Protein AF-A0A1N6F4Y7-F1 (afdb_monomer)

Foldseek 3Di:
DVVVLLVQQAVLLVVLVVVLVVLVVQLVVLVVCVVVVVVPDPVSVVSNLVSLLSNLCSLLSNLQRHDFDPPDWDAPVSVVSSQCSNCPPHLEEEAEPDPHTDGSLLSNLLSLVVLLLVQQQPVHFYWYADPQGKIKTFAQATPCPPVLCCCLVVDDPPDDPSSCSSNVNQVSQVVVVHGWDWDDDGGMIIIGD

Sequence (193 aa):
MADEIDLAARLASRICHDLISPVGAIGNGVELLEMAGLKNSPELALVADSVTHAQGRIRFFRVAFGRAEEGQQVSAGEIADTLKGYLGGGRVQVDWPEPGPVSRAELRAVFLAINCLEVELAYGGIISVRPGWEVVAEAPRMRGEAEAWAVAAGGADRLRPALVQFSLLPRAVAALGRRLEVERGAERVALRF

Organism: NCBI:txid1217970

InterPro domains:
  IPR018762 Histidine phosphotransferase ChpT, C-terminal [PF10090] (77-187)
  IPR036890 Histidine kinase/HSP90-like ATPase superfamily [G3DSA:3.30.565.10] (72-193)

Radius of gyration: 17.51 Å; Cα contacts (8 Å, |Δi|>4): 280; chains: 1; bounding box: 38×44×48 Å

Nearest PDB structures (foldseek):
  4qpk-assembly1_A  TM=6.700E-01  e=1.629E-08  Brucella abortus 2308
  8isi-assembly1_A  TM=5.606E-01  e=1.949E-04  Arabidopsis thaliana
  8f5z-assembly1_A  TM=5.539E-01  e=1.842E-04  Arabidopsis thaliana
  8isj-assembly1_B  TM=5.584E-01  e=5.099E-04  Arabidopsis thaliana
  8isi-assembly1_B  TM=5.471E-01  e=5.395E-04  Arabidopsis thaliana

Structure (mmCIF, N/CA/C/O backbone):
data_AF-A0A1N6F4Y7-F1
#
_entry.id   AF-A0A1N6F4Y7-F1
#
loop_
_atom_site.group_PDB
_atom_site.id
_atom_site.type_symbol
_atom_site.label_atom_id
_atom_site.label_alt_id
_atom_site.label_comp_id
_atom_site.label_asym_id
_atom_site.label_entity_id
_atom_site.label_seq_id
_atom_site.pdbx_PDB_ins_code
_atom_site.Cartn_x
_atom_site.Cartn_y
_atom_site.Cartn_z
_atom_site.occupancy
_atom_site.B_iso_or_equiv
_atom_site.auth_seq_id
_atom_site.auth_comp_id
_atom_site.auth_asym_id
_atom_site.auth_atom_id
_atom_site.pdbx_PDB_model_num
ATOM 1 N N . MET A 1 1 ? -6.603 -24.069 -0.384 1.00 60.88 1 MET A N 1
ATOM 2 C CA . MET A 1 1 ? -6.411 -22.770 -1.067 1.00 60.88 1 MET A CA 1
ATOM 3 C C . MET A 1 1 ? -7.250 -21.634 -0.486 1.00 60.88 1 MET A C 1
ATOM 5 O O . MET A 1 1 ? -6.647 -20.758 0.110 1.00 60.88 1 MET A O 1
ATOM 9 N N . ALA A 1 2 ? -8.588 -21.594 -0.612 1.00 68.88 2 ALA A N 1
ATOM 10 C CA . ALA A 1 2 ? -9.374 -20.479 -0.039 1.00 68.88 2 ALA A CA 1
ATOM 11 C C . ALA A 1 2 ? -9.241 -20.382 1.497 1.00 68.88 2 ALA A C 1
ATOM 13 O O . ALA A 1 2 ? -9.045 -19.296 2.035 1.00 68.88 2 ALA A O 1
ATOM 14 N N . ASP A 1 3 ? -9.250 -21.534 2.171 1.00 77.00 3 ASP A N 1
ATOM 15 C CA . ASP A 1 3 ? -9.088 -21.647 3.626 1.00 77.00 3 ASP A CA 1
ATOM 16 C C . ASP A 1 3 ? -7.688 -21.219 4.115 1.00 77.00 3 ASP A C 1
ATOM 18 O O . ASP A 1 3 ? -7.550 -20.473 5.078 1.00 77.00 3 ASP A O 1
ATOM 22 N N . GLU A 1 4 ? -6.630 -21.584 3.383 1.00 84.12 4 GLU A N 1
ATOM 23 C CA . GLU A 1 4 ? -5.248 -21.188 3.706 1.00 84.12 4 GLU A CA 1
ATOM 24 C C . GLU A 1 4 ? -5.031 -19.672 3.578 1.00 84.12 4 GLU A C 1
ATOM 26 O O . GLU A 1 4 ? -4.296 -19.080 4.368 1.00 84.12 4 GLU A O 1
ATOM 31 N N . ILE A 1 5 ? -5.688 -19.027 2.608 1.00 84.19 5 ILE A N 1
ATOM 32 C CA . ILE A 1 5 ? -5.623 -17.570 2.430 1.00 84.19 5 ILE A CA 1
ATOM 33 C C . ILE A 1 5 ? -6.394 -16.851 3.541 1.00 84.19 5 ILE A C 1
ATOM 35 O O . ILE A 1 5 ? -5.910 -15.833 4.040 1.00 84.19 5 ILE A O 1
ATOM 39 N N . ASP A 1 6 ? -7.558 -17.362 3.959 1.00 87.00 6 ASP A N 1
ATOM 40 C CA . ASP A 1 6 ? -8.273 -16.803 5.116 1.00 87.00 6 ASP A CA 1
ATOM 41 C C . ASP A 1 6 ? -7.448 -16.969 6.399 1.00 87.00 6 ASP A C 1
ATOM 43 O O . ASP A 1 6 ? -7.308 -16.015 7.166 1.00 87.00 6 ASP A O 1
ATOM 47 N N . LEU A 1 7 ? -6.815 -18.129 6.601 1.00 90.44 7 LEU A N 1
ATOM 48 C CA . LEU A 1 7 ? -5.909 -18.353 7.727 1.00 90.44 7 LEU A CA 1
ATOM 49 C C . LEU A 1 7 ? -4.733 -17.364 7.718 1.00 90.44 7 LEU A C 1
ATOM 51 O O . LEU A 1 7 ? -4.451 -16.737 8.742 1.00 90.44 7 LEU A O 1
ATOM 55 N N . ALA A 1 8 ? -4.082 -17.170 6.568 1.00 91.19 8 ALA A N 1
ATOM 56 C CA . ALA A 1 8 ? -2.999 -16.200 6.421 1.00 91.19 8 ALA A CA 1
ATOM 57 C C . ALA A 1 8 ? -3.471 -14.760 6.695 1.00 91.19 8 ALA A C 1
ATOM 59 O O . ALA A 1 8 ? -2.781 -14.004 7.380 1.00 91.19 8 ALA A O 1
ATOM 60 N N . ALA A 1 9 ? -4.668 -14.389 6.232 1.00 91.88 9 ALA A N 1
ATOM 61 C CA . ALA A 1 9 ? -5.248 -13.073 6.489 1.00 91.88 9 ALA A CA 1
ATOM 62 C C . ALA A 1 9 ? -5.567 -12.859 7.979 1.00 91.88 9 ALA A C 1
ATOM 64 O O . ALA A 1 9 ? -5.323 -11.776 8.514 1.00 91.88 9 ALA A O 1
ATOM 65 N N . ARG A 1 10 ? -6.059 -13.889 8.683 1.00 93.25 10 ARG A N 1
ATOM 66 C CA . ARG A 1 10 ? -6.266 -13.846 10.143 1.00 93.25 10 ARG A CA 1
ATOM 67 C C . ARG A 1 10 ? -4.946 -13.709 10.897 1.00 93.25 10 ARG A C 1
ATOM 69 O O . ARG A 1 10 ? -4.870 -12.918 11.837 1.00 93.25 10 ARG A O 1
ATOM 76 N N . LEU A 1 11 ? -3.906 -14.428 10.471 1.00 94.62 11 LEU A N 1
ATOM 77 C CA . LEU A 1 11 ? -2.562 -14.300 11.037 1.00 94.62 11 LEU A CA 1
ATOM 78 C C . LEU A 1 11 ? -2.015 -12.877 10.845 1.00 94.62 11 LEU A C 1
ATOM 80 O O . LEU A 1 11 ? -1.547 -12.272 11.808 1.00 94.62 11 LEU A O 1
ATOM 84 N N . ALA A 1 12 ? -2.139 -12.311 9.640 1.00 94.38 12 ALA A N 1
ATOM 85 C CA . ALA A 1 12 ? -1.736 -10.934 9.358 1.00 94.38 12 ALA A CA 1
ATOM 86 C C . ALA A 1 12 ? -2.499 -9.923 10.231 1.00 94.38 12 ALA A C 1
ATOM 88 O O . ALA A 1 12 ? -1.880 -9.035 10.822 1.00 94.38 12 ALA A O 1
ATOM 89 N N . SER A 1 13 ? -3.820 -10.089 10.381 1.00 94.00 13 SER A N 1
ATOM 90 C CA . SER A 1 13 ? -4.632 -9.264 11.286 1.00 94.00 13 SER A CA 1
ATOM 91 C C . SER A 1 13 ? -4.152 -9.359 12.736 1.00 94.00 13 SER A C 1
ATOM 93 O O . SER A 1 13 ? -4.044 -8.328 13.398 1.00 94.00 13 SER A O 1
ATOM 95 N N . ARG A 1 14 ? -3.824 -10.563 13.225 1.00 96.06 14 ARG A N 1
ATOM 96 C CA . ARG A 1 14 ? -3.327 -10.774 14.593 1.00 96.06 14 ARG A CA 1
ATOM 97 C C . ARG A 1 14 ? -1.977 -10.100 14.825 1.00 96.06 14 ARG A C 1
ATOM 99 O O . ARG A 1 14 ? -1.821 -9.394 15.816 1.00 96.06 14 ARG A O 1
ATOM 106 N N . ILE A 1 15 ? -1.029 -10.283 13.906 1.00 96.19 15 ILE A N 1
ATOM 107 C CA . ILE A 1 15 ? 0.295 -9.652 13.990 1.00 96.19 15 ILE A CA 1
ATOM 108 C C . ILE A 1 15 ? 0.149 -8.127 13.999 1.00 96.19 15 ILE A C 1
ATOM 110 O O . ILE A 1 15 ? 0.720 -7.459 14.855 1.00 96.19 15 ILE A O 1
ATOM 114 N N . CYS A 1 16 ? -0.653 -7.564 13.090 1.00 96.25 16 CYS A N 1
ATOM 115 C CA . CYS A 1 16 ? -0.863 -6.117 13.052 1.00 96.25 16 CYS A CA 1
ATOM 116 C C . CYS A 1 16 ? -1.545 -5.607 14.330 1.00 96.25 16 CYS A C 1
ATOM 118 O O . CYS A 1 16 ? -1.136 -4.579 14.856 1.00 96.25 16 CYS A O 1
ATOM 120 N N . HIS A 1 17 ? -2.553 -6.317 14.847 1.00 93.50 17 HIS A N 1
ATOM 121 C CA . HIS A 1 17 ? -3.222 -5.972 16.105 1.00 93.50 17 HIS A CA 1
ATOM 122 C C . HIS A 1 17 ? -2.231 -5.870 17.271 1.00 93.50 17 HIS A C 1
ATOM 124 O O . HIS A 1 17 ? -2.207 -4.859 17.973 1.00 93.50 17 HIS A O 1
ATOM 130 N N . ASP A 1 18 ? -1.377 -6.880 17.434 1.00 95.69 18 ASP A N 1
ATOM 131 C CA . ASP A 1 18 ? -0.428 -6.941 18.546 1.00 95.69 18 ASP A CA 1
ATOM 132 C C . ASP A 1 18 ? 0.680 -5.878 18.423 1.00 95.69 18 ASP A C 1
ATOM 134 O O . ASP A 1 18 ? 1.201 -5.416 19.436 1.00 95.69 18 ASP A O 1
ATOM 138 N N . LEU A 1 19 ? 1.007 -5.433 17.201 1.00 96.62 19 LEU A N 1
ATOM 139 C CA . LEU A 1 19 ? 2.001 -4.381 16.955 1.00 96.62 19 LEU A CA 1
ATOM 140 C C . LEU A 1 19 ? 1.445 -2.953 17.072 1.00 96.62 19 LEU A C 1
ATOM 142 O O . LEU A 1 19 ? 2.210 -2.036 17.368 1.00 96.62 19 LEU A O 1
ATOM 146 N N . ILE A 1 20 ? 0.138 -2.736 16.874 1.00 92.19 20 ILE A N 1
ATOM 147 C CA . ILE A 1 20 ? -0.461 -1.388 16.929 1.00 92.19 20 ILE A CA 1
ATOM 148 C C . ILE A 1 20 ? -0.276 -0.749 18.308 1.00 92.19 20 ILE A C 1
ATOM 150 O O . ILE A 1 20 ? 0.148 0.401 18.393 1.00 92.19 20 ILE A O 1
ATOM 154 N N . SER A 1 21 ? -0.577 -1.477 19.387 1.00 93.38 21 SER A N 1
ATOM 155 C CA . SER A 1 21 ? -0.551 -0.916 20.744 1.00 93.38 21 SER A CA 1
ATOM 156 C C . SER A 1 21 ? 0.847 -0.491 21.220 1.00 93.38 21 SER A C 1
ATOM 158 O O . SER A 1 21 ? 0.977 0.652 21.661 1.00 93.38 21 SER A O 1
ATOM 160 N N . PRO A 1 22 ? 1.898 -1.337 21.168 1.00 96.19 22 PRO A N 1
ATOM 161 C CA . PRO A 1 22 ? 3.222 -0.936 21.643 1.00 96.19 22 PRO A CA 1
ATOM 162 C C . PRO A 1 22 ? 3.822 0.194 20.798 1.00 96.19 22 PRO A C 1
ATOM 164 O O . PRO A 1 22 ? 4.406 1.119 21.353 1.00 96.19 22 PRO A O 1
ATOM 167 N N . VAL A 1 23 ? 3.629 0.184 19.475 1.00 96.50 23 VAL A N 1
ATOM 168 C CA . VAL A 1 23 ? 4.115 1.269 18.605 1.00 96.50 23 VAL A CA 1
ATOM 169 C C . VAL A 1 23 ? 3.315 2.562 18.827 1.00 96.50 23 VAL A C 1
ATOM 171 O O . VAL A 1 23 ? 3.880 3.654 18.791 1.00 96.50 23 VAL A O 1
ATOM 174 N N . GLY A 1 24 ? 2.015 2.456 19.118 1.00 94.25 24 GLY A N 1
ATOM 175 C CA . GLY A 1 24 ? 1.179 3.578 19.554 1.00 94.25 24 GLY A CA 1
ATOM 176 C C . GLY A 1 24 ? 1.684 4.213 20.850 1.00 94.25 24 GLY A C 1
ATOM 177 O O . GLY A 1 24 ? 1.836 5.428 20.921 1.00 94.25 24 GLY A O 1
ATOM 178 N N . ALA A 1 25 ? 2.027 3.394 21.847 1.00 96.12 25 ALA A N 1
ATOM 179 C CA . ALA A 1 25 ? 2.568 3.874 23.119 1.00 96.12 25 ALA A CA 1
ATOM 180 C C . ALA A 1 25 ? 3.901 4.625 22.953 1.00 96.12 25 ALA A C 1
ATOM 182 O O . ALA A 1 25 ? 4.104 5.646 23.607 1.00 96.12 25 ALA A O 1
ATOM 183 N N . ILE A 1 26 ? 4.784 4.162 22.058 1.00 95.12 26 ILE A N 1
ATOM 184 C CA . ILE A 1 26 ? 6.027 4.879 21.730 1.00 95.12 26 ILE A CA 1
ATOM 185 C C . ILE A 1 26 ? 5.703 6.243 21.104 1.00 95.12 26 ILE A C 1
ATOM 187 O O . ILE A 1 26 ? 6.291 7.239 21.511 1.00 95.12 26 ILE A O 1
ATOM 191 N N . GLY A 1 27 ? 4.742 6.306 20.174 1.00 93.12 27 GLY A N 1
ATOM 192 C CA . GLY A 1 27 ? 4.298 7.565 19.558 1.00 93.12 27 GLY A CA 1
ATOM 193 C C . GLY A 1 27 ? 3.788 8.571 20.582 1.00 93.12 27 GLY A C 1
ATOM 194 O O . GLY A 1 27 ? 4.290 9.689 20.642 1.00 93.12 27 GLY A O 1
ATOM 195 N N . ASN A 1 28 ? 2.897 8.135 21.473 1.00 93.88 28 ASN A N 1
ATOM 196 C CA . ASN A 1 28 ? 2.398 8.976 22.562 1.00 93.88 28 ASN A CA 1
ATOM 197 C C . ASN A 1 28 ? 3.541 9.472 23.466 1.00 93.88 28 ASN A C 1
ATOM 199 O O . ASN A 1 28 ? 3.546 10.620 23.898 1.00 93.88 28 ASN A O 1
ATOM 203 N N . GLY A 1 29 ? 4.526 8.614 23.759 1.00 94.06 29 GLY A N 1
ATOM 204 C CA . GLY A 1 29 ? 5.710 8.995 24.530 1.00 94.06 29 GLY A CA 1
ATOM 205 C C . GLY A 1 29 ? 6.541 10.080 23.840 1.00 94.06 29 GLY A C 1
ATOM 206 O O . GLY A 1 29 ? 6.952 11.035 24.494 1.00 94.06 29 GLY A O 1
ATOM 207 N N . VAL A 1 30 ? 6.751 9.966 22.526 1.00 92.69 30 VAL A N 1
ATOM 208 C CA . VAL A 1 30 ? 7.448 10.980 21.718 1.00 92.69 30 VAL A CA 1
ATOM 209 C C . VAL A 1 30 ? 6.685 12.306 21.728 1.00 92.69 30 VAL A C 1
ATOM 211 O O . VAL A 1 30 ? 7.286 13.339 22.013 1.00 92.69 30 VAL A O 1
ATOM 214 N N . GLU A 1 31 ? 5.368 12.283 21.516 1.00 91.44 31 GLU A N 1
ATOM 215 C CA . GLU A 1 31 ? 4.521 13.485 21.570 1.00 91.44 31 GLU A CA 1
ATOM 216 C C . GLU A 1 31 ? 4.611 14.188 22.936 1.00 91.44 31 GLU A C 1
ATOM 218 O O . GLU A 1 31 ? 4.775 15.407 23.004 1.00 91.44 31 GLU A O 1
ATOM 223 N N . LEU A 1 32 ? 4.586 13.428 24.038 1.00 93.19 32 LEU A N 1
ATOM 224 C CA . LEU A 1 32 ? 4.747 13.975 25.390 1.00 93.19 32 LEU A CA 1
ATOM 225 C C . LEU A 1 32 ? 6.121 14.628 25.602 1.00 93.19 32 LEU A C 1
ATOM 227 O O . LEU A 1 32 ? 6.208 15.681 26.237 1.00 93.19 32 LEU A O 1
ATOM 231 N N . LEU A 1 33 ? 7.192 14.033 25.069 1.00 91.38 33 LEU A N 1
ATOM 232 C CA . LEU A 1 33 ? 8.538 14.611 25.129 1.00 91.38 33 LEU A CA 1
ATOM 233 C C . LEU A 1 33 ? 8.619 15.918 24.324 1.00 91.38 33 LEU A C 1
ATOM 235 O O . LEU A 1 33 ? 9.200 16.897 24.800 1.00 91.38 33 LEU A O 1
ATOM 239 N N . GLU A 1 34 ? 7.994 15.978 23.145 1.00 89.00 34 GLU A N 1
ATOM 240 C CA . GLU A 1 34 ? 7.905 17.216 22.364 1.00 89.00 34 GLU A CA 1
ATOM 241 C C . GLU A 1 34 ? 7.149 18.317 23.117 1.00 89.00 34 GLU A C 1
ATOM 243 O O . GLU A 1 34 ? 7.621 19.457 23.173 1.00 89.00 34 GLU A O 1
ATOM 248 N N . MET A 1 35 ? 6.012 17.979 23.739 1.00 88.69 35 MET A N 1
ATOM 249 C CA . MET A 1 35 ? 5.217 18.901 24.562 1.00 88.69 35 MET A CA 1
ATOM 250 C C . MET A 1 35 ? 5.984 19.405 25.791 1.00 88.69 35 MET A C 1
ATOM 252 O O . MET A 1 35 ? 5.780 20.541 26.214 1.00 88.69 35 MET A O 1
ATOM 256 N N . ALA A 1 36 ? 6.895 18.595 26.337 1.00 88.50 36 ALA A N 1
ATOM 257 C CA . ALA A 1 36 ? 7.790 18.977 27.428 1.00 88.50 36 ALA A CA 1
ATOM 258 C C . ALA A 1 36 ? 8.954 19.892 26.983 1.00 88.50 36 ALA A C 1
ATOM 260 O O . ALA A 1 36 ? 9.813 20.234 27.796 1.00 88.50 36 ALA A O 1
ATOM 261 N N . GLY A 1 37 ? 9.001 20.297 25.708 1.00 82.81 37 GLY A N 1
ATOM 262 C CA . GLY A 1 37 ? 10.022 21.198 25.172 1.00 82.81 37 GLY A CA 1
ATOM 263 C C . GLY A 1 37 ? 11.299 20.499 24.701 1.00 82.81 37 GLY A C 1
ATOM 264 O O . GLY A 1 37 ? 12.257 21.176 24.334 1.00 82.81 37 GLY A O 1
ATOM 265 N N . LEU A 1 38 ? 11.321 19.160 24.645 1.00 77.00 38 LEU A N 1
ATOM 266 C CA . LEU A 1 38 ? 12.461 18.382 24.134 1.00 77.00 38 LEU A CA 1
ATOM 267 C C . LEU A 1 38 ? 12.473 18.266 22.598 1.00 77.00 38 LEU A C 1
ATOM 269 O O . LEU A 1 38 ? 13.308 17.565 22.036 1.00 77.00 38 LEU A O 1
ATOM 273 N N . LYS A 1 39 ? 11.585 18.997 21.912 1.00 65.88 39 LYS A N 1
ATOM 274 C CA . LYS A 1 39 ? 11.334 18.956 20.460 1.00 65.88 39 LYS A CA 1
ATOM 275 C C . LYS A 1 39 ? 12.553 19.243 19.559 1.00 65.88 39 LYS A C 1
ATOM 277 O O . LYS A 1 39 ? 12.495 18.999 18.361 1.00 65.88 39 LYS A O 1
ATOM 282 N N . ASN A 1 40 ? 13.655 19.759 20.103 1.00 66.81 40 ASN A N 1
ATOM 283 C CA . ASN A 1 40 ? 14.749 20.342 19.316 1.00 66.81 40 ASN A CA 1
ATOM 284 C C . ASN A 1 40 ? 15.964 19.424 19.091 1.00 66.81 40 ASN A C 1
ATOM 286 O O . ASN A 1 40 ? 16.998 19.909 18.632 1.00 66.81 40 ASN A O 1
ATOM 290 N N . SER A 1 41 ? 15.880 18.130 19.409 1.00 85.69 41 SER A N 1
ATOM 291 C CA . SER A 1 41 ? 16.971 17.190 19.119 1.00 85.69 41 SER A CA 1
ATOM 292 C C . SER A 1 41 ? 16.741 16.484 17.767 1.00 85.69 41 SER A C 1
ATOM 294 O O . SER A 1 41 ? 15.651 15.949 17.538 1.00 85.69 41 SER A O 1
ATOM 296 N N . PRO A 1 42 ? 17.739 16.454 16.856 1.00 86.75 42 PRO A N 1
ATOM 297 C CA . PRO A 1 42 ? 17.661 15.681 15.612 1.00 86.75 42 PRO A CA 1
ATOM 298 C C . PRO A 1 42 ? 17.348 14.197 15.839 1.00 86.75 42 PRO A C 1
ATOM 300 O O . PRO A 1 42 ? 16.698 13.558 15.015 1.00 86.75 42 PRO A O 1
ATOM 303 N N . GLU A 1 43 ? 17.790 13.647 16.969 1.00 91.06 43 GLU A N 1
ATOM 304 C CA . GLU A 1 43 ? 17.541 12.263 17.361 1.00 91.06 43 GLU A CA 1
ATOM 305 C C . GLU A 1 43 ? 16.060 12.030 17.682 1.00 91.06 43 GLU A C 1
ATOM 307 O O . GLU A 1 43 ? 15.502 11.025 17.245 1.00 91.06 43 GLU A O 1
ATOM 312 N N . LEU A 1 44 ? 15.404 12.956 18.397 1.00 90.06 44 LEU A N 1
ATOM 313 C CA . LEU A 1 44 ? 13.974 12.843 18.696 1.00 90.06 44 LEU A CA 1
ATOM 314 C C . LEU A 1 44 ? 13.129 12.948 17.422 1.00 90.06 44 LEU A C 1
ATOM 316 O O . LEU A 1 44 ? 12.197 12.165 17.261 1.00 90.06 44 LEU A O 1
ATOM 320 N N . ALA A 1 45 ? 13.497 13.837 16.492 1.00 88.56 45 ALA A N 1
ATOM 321 C CA . ALA A 1 45 ? 12.842 13.934 15.186 1.00 88.56 45 ALA A CA 1
ATOM 322 C C . ALA A 1 45 ? 12.960 12.621 14.389 1.00 88.56 45 ALA A C 1
ATOM 324 O O . ALA A 1 45 ? 11.967 12.117 13.871 1.00 88.56 45 ALA A O 1
ATOM 325 N N . LEU A 1 46 ? 14.147 12.001 14.374 1.00 90.81 46 LEU A N 1
ATOM 326 C CA . LEU A 1 46 ? 14.359 10.707 13.720 1.00 90.81 46 LEU A CA 1
ATOM 327 C C . LEU A 1 46 ? 13.503 9.590 14.341 1.00 90.81 46 LEU A C 1
ATOM 329 O O . LEU A 1 46 ? 12.980 8.732 13.621 1.00 90.81 46 LEU A O 1
ATOM 333 N N . VAL A 1 47 ? 13.345 9.586 15.668 1.00 92.81 47 VAL A N 1
ATOM 334 C CA . VAL A 1 47 ? 12.461 8.636 16.363 1.00 92.81 47 VAL A CA 1
ATOM 335 C C . VAL A 1 47 ? 10.993 8.909 16.020 1.00 92.81 47 VAL A C 1
ATOM 337 O O . VAL A 1 47 ? 10.269 7.961 15.714 1.00 92.81 47 VAL A O 1
ATOM 340 N N . ALA A 1 48 ? 10.561 10.173 16.014 1.00 90.94 48 ALA A N 1
ATOM 341 C CA . ALA A 1 48 ? 9.199 10.571 15.655 1.00 90.94 48 ALA A CA 1
ATOM 342 C C . ALA A 1 48 ? 8.825 10.128 14.230 1.00 90.94 48 ALA A C 1
ATOM 344 O O . ALA A 1 48 ? 7.780 9.498 14.023 1.00 90.94 48 ALA A O 1
ATOM 345 N N . ASP A 1 49 ? 9.715 10.369 13.265 1.00 90.94 49 ASP A N 1
ATOM 346 C CA . ASP A 1 49 ? 9.545 9.940 11.876 1.00 90.94 49 ASP A CA 1
ATOM 347 C C . ASP A 1 49 ? 9.475 8.410 11.786 1.00 90.94 49 ASP A C 1
ATOM 349 O O . ASP A 1 49 ? 8.556 7.850 11.183 1.00 90.94 49 ASP A O 1
ATOM 353 N N . SER A 1 50 ? 10.387 7.706 12.462 1.00 92.81 50 SER A N 1
ATOM 354 C CA . SER A 1 50 ? 10.417 6.237 12.475 1.00 92.81 50 SER A CA 1
ATOM 355 C C . SER A 1 50 ? 9.123 5.631 13.023 1.00 92.81 50 SER A C 1
ATOM 357 O O . SER A 1 50 ? 8.601 4.666 12.457 1.00 92.81 50 SER A O 1
ATOM 359 N N . VAL A 1 51 ? 8.576 6.197 14.104 1.00 94.38 51 VAL A N 1
ATOM 360 C CA . VAL A 1 51 ? 7.302 5.749 14.682 1.00 94.38 51 VAL A CA 1
ATOM 361 C C . VAL A 1 51 ? 6.150 6.030 13.725 1.00 94.38 51 VAL A C 1
ATOM 363 O O . VAL A 1 51 ? 5.337 5.137 13.482 1.00 94.38 51 VAL A O 1
ATOM 366 N N . THR A 1 52 ? 6.108 7.222 13.127 1.00 92.38 52 THR A N 1
ATOM 367 C CA . THR A 1 52 ? 5.090 7.592 12.132 1.00 92.38 52 THR A CA 1
ATOM 368 C C . THR A 1 52 ? 5.081 6.607 10.960 1.00 92.38 52 THR A C 1
ATOM 370 O O . THR A 1 52 ? 4.020 6.094 10.582 1.00 92.38 52 THR A O 1
ATOM 373 N N . HIS A 1 53 ? 6.261 6.261 10.437 1.00 93.38 53 HIS A N 1
ATOM 374 C CA . HIS A 1 53 ? 6.404 5.285 9.359 1.00 93.38 53 HIS A CA 1
ATOM 375 C C . HIS A 1 53 ? 6.008 3.872 9.781 1.00 93.38 53 HIS A C 1
ATOM 377 O O . HIS A 1 53 ? 5.280 3.189 9.054 1.00 93.38 53 HIS A O 1
ATOM 383 N N . ALA A 1 54 ? 6.428 3.430 10.967 1.00 95.00 54 ALA A N 1
ATOM 384 C CA . ALA A 1 54 ? 6.069 2.116 11.491 1.00 95.00 54 ALA A CA 1
ATOM 385 C C . ALA A 1 54 ? 4.548 1.973 11.654 1.00 95.00 54 ALA A C 1
ATOM 387 O O . ALA A 1 54 ? 3.963 0.994 11.186 1.00 95.00 54 ALA A O 1
ATOM 388 N N . GLN A 1 55 ? 3.889 2.970 12.248 1.00 94.81 55 GLN A N 1
ATOM 389 C CA . GLN A 1 55 ? 2.438 2.975 12.414 1.00 94.81 55 GLN A CA 1
ATOM 390 C C . GLN A 1 55 ? 1.704 2.972 11.068 1.00 94.81 55 GLN A C 1
ATOM 392 O O . GLN A 1 55 ? 0.776 2.182 10.880 1.00 94.81 55 GLN A O 1
ATOM 397 N N . GLY A 1 56 ? 2.129 3.816 10.121 1.00 95.06 56 GLY A N 1
ATOM 398 C CA . GLY A 1 56 ? 1.565 3.850 8.771 1.00 95.06 56 GLY A CA 1
ATOM 399 C C . GLY A 1 56 ? 1.691 2.506 8.059 1.00 95.06 56 GLY A C 1
ATOM 400 O O . GLY A 1 56 ? 0.718 2.010 7.495 1.00 95.06 56 GLY A O 1
ATOM 401 N N . ARG A 1 57 ? 2.855 1.858 8.168 1.00 95.75 57 ARG A N 1
ATOM 402 C CA . ARG A 1 57 ? 3.123 0.542 7.574 1.00 95.75 57 ARG A CA 1
ATOM 403 C C . ARG A 1 57 ? 2.284 -0.569 8.195 1.00 95.75 57 ARG A C 1
ATOM 405 O O . ARG A 1 57 ? 1.737 -1.390 7.464 1.00 95.75 57 ARG A O 1
ATOM 412 N N . ILE A 1 58 ? 2.105 -0.561 9.515 1.00 96.75 58 ILE A N 1
ATOM 413 C CA . ILE A 1 58 ? 1.218 -1.513 10.198 1.00 96.75 58 ILE A CA 1
ATOM 414 C C . ILE A 1 58 ? -0.239 -1.305 9.762 1.00 96.75 58 ILE A C 1
ATOM 416 O O . ILE A 1 58 ? -0.918 -2.279 9.434 1.00 96.75 58 ILE A O 1
ATOM 420 N N . ARG A 1 59 ? -0.723 -0.054 9.703 1.00 96.00 59 ARG A N 1
ATOM 421 C CA . ARG A 1 59 ? -2.080 0.255 9.216 1.00 96.00 59 ARG A CA 1
ATOM 422 C C . ARG A 1 59 ? -2.271 -0.197 7.768 1.00 96.00 59 ARG A C 1
ATOM 424 O O . ARG A 1 59 ? -3.253 -0.877 7.472 1.00 96.00 59 ARG A O 1
ATOM 431 N N . PHE A 1 60 ? -1.308 0.094 6.897 1.00 97.31 60 PHE A N 1
ATOM 432 C CA . PHE A 1 60 ? -1.339 -0.306 5.493 1.00 97.31 60 PHE A CA 1
ATOM 433 C C . PHE A 1 60 ? -1.373 -1.832 5.337 1.00 97.31 60 PHE A C 1
ATOM 435 O O . PHE A 1 60 ? -2.238 -2.360 4.640 1.00 97.31 60 PHE A O 1
ATOM 442 N N . PHE A 1 61 ? -0.504 -2.567 6.038 1.00 97.12 61 PHE A N 1
ATOM 443 C CA . PHE A 1 61 ? -0.475 -4.033 5.985 1.00 97.12 61 PHE A CA 1
ATOM 444 C C . PHE A 1 61 ? -1.720 -4.6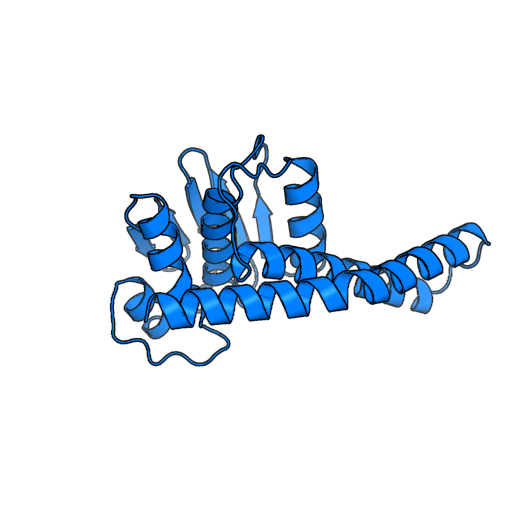78 6.587 1.00 97.12 61 PHE A C 1
ATOM 446 O O . PHE A 1 61 ? -2.231 -5.649 6.024 1.00 97.12 61 PHE A O 1
ATOM 453 N N . ARG A 1 62 ? -2.272 -4.107 7.663 1.00 95.75 62 ARG A N 1
ATOM 454 C CA . ARG A 1 62 ? -3.568 -4.535 8.199 1.00 95.75 62 ARG A CA 1
ATOM 455 C C . ARG A 1 62 ? -4.650 -4.424 7.131 1.00 95.75 62 ARG A C 1
ATOM 457 O O . ARG A 1 62 ? -5.483 -5.320 7.032 1.00 95.75 62 ARG A O 1
ATOM 464 N N . VAL A 1 63 ? -4.615 -3.363 6.321 1.00 96.00 63 VAL A N 1
ATOM 465 C CA . VAL A 1 63 ? -5.564 -3.145 5.228 1.00 96.00 63 VAL A CA 1
ATOM 466 C C . VAL A 1 63 ? -5.332 -4.115 4.059 1.00 96.00 63 VAL A C 1
ATOM 468 O O . VAL A 1 63 ? -6.250 -4.843 3.675 1.00 96.00 63 VAL A O 1
ATOM 471 N N . ALA A 1 64 ? -4.118 -4.170 3.519 1.00 96.94 64 ALA A N 1
ATOM 472 C CA . ALA A 1 64 ? -3.787 -4.944 2.320 1.00 96.94 64 ALA A CA 1
ATOM 473 C C . ALA A 1 64 ? -3.823 -6.471 2.547 1.00 96.94 64 ALA A C 1
ATOM 475 O O . ALA A 1 64 ? -4.368 -7.226 1.733 1.00 96.94 64 ALA A O 1
ATOM 476 N N . PHE A 1 65 ? -3.265 -6.934 3.668 1.00 96.12 65 PHE A N 1
ATOM 477 C CA . PHE A 1 65 ? -3.024 -8.357 3.930 1.00 96.12 65 PHE A CA 1
ATOM 478 C C . PHE A 1 65 ? -3.963 -8.957 4.975 1.00 96.12 65 PHE A C 1
ATOM 480 O O . PHE A 1 65 ? -4.193 -10.165 4.960 1.00 96.12 65 PHE A O 1
ATOM 487 N N . GLY A 1 66 ? -4.521 -8.130 5.860 1.00 93.81 66 GLY A N 1
ATOM 488 C CA . GLY A 1 66 ? -5.482 -8.572 6.864 1.00 93.81 66 GLY A CA 1
ATOM 489 C C . GLY A 1 66 ? -6.853 -8.914 6.283 1.00 93.81 66 GLY A C 1
ATOM 490 O O . GLY A 1 66 ? -7.186 -8.613 5.131 1.00 93.81 66 GLY A O 1
ATOM 491 N N . ARG A 1 67 ? -7.681 -9.534 7.124 1.00 88.06 67 ARG A N 1
ATOM 492 C CA . ARG A 1 67 ? -9.082 -9.827 6.807 1.00 88.06 67 ARG A CA 1
ATOM 493 C C . ARG A 1 67 ? -9.867 -8.525 6.591 1.00 88.06 67 ARG A C 1
ATOM 495 O O . ARG A 1 67 ? -9.670 -7.543 7.308 1.00 88.06 67 ARG A O 1
ATOM 502 N N . ALA A 1 68 ? -10.742 -8.528 5.590 1.00 83.38 68 ALA A N 1
ATOM 503 C CA . ALA A 1 68 ? -11.727 -7.478 5.362 1.00 83.38 68 ALA A CA 1
ATOM 504 C C . ALA A 1 68 ? -13.088 -8.018 5.806 1.00 83.38 68 ALA A C 1
ATOM 506 O O . ALA A 1 68 ? -13.525 -9.048 5.296 1.00 83.38 68 ALA A O 1
ATOM 507 N N . GLU A 1 69 ? -13.713 -7.372 6.785 1.00 77.56 69 GLU A N 1
ATOM 508 C CA . GLU A 1 69 ? -15.077 -7.704 7.198 1.00 77.56 69 GLU A CA 1
ATOM 509 C C . GLU A 1 69 ? -16.081 -6.996 6.284 1.00 77.56 69 GLU A C 1
ATOM 511 O O . GLU A 1 69 ? -15.835 -5.881 5.813 1.00 77.56 69 GLU A O 1
ATOM 516 N N . GLU A 1 70 ? -17.202 -7.658 6.003 1.00 77.00 70 GLU A N 1
ATOM 517 C CA . GLU A 1 70 ? -18.269 -7.079 5.188 1.00 77.00 70 GLU A CA 1
ATOM 518 C C . GLU A 1 70 ? -18.888 -5.860 5.883 1.00 77.00 70 GLU A C 1
ATOM 520 O O . GLU A 1 70 ? -19.032 -5.817 7.103 1.00 77.00 70 GLU A O 1
ATOM 525 N N . GLY A 1 71 ? -19.246 -4.842 5.098 1.00 78.06 71 GLY A N 1
ATOM 526 C CA . 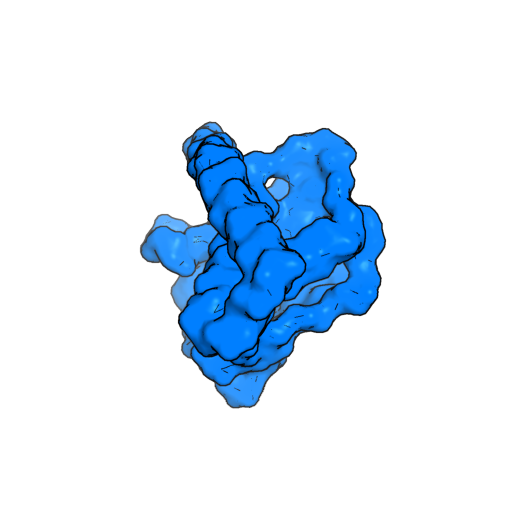GLY A 1 71 ? -19.911 -3.635 5.598 1.00 78.06 71 GLY A CA 1
ATOM 527 C C . GLY A 1 71 ? -19.011 -2.635 6.334 1.00 78.06 71 GLY A C 1
ATOM 528 O O . GLY A 1 71 ? -19.451 -1.515 6.590 1.00 78.06 71 GLY A O 1
ATOM 529 N N . GLN A 1 72 ? -17.750 -2.972 6.625 1.00 88.44 72 GLN A N 1
ATOM 530 C CA . GLN A 1 72 ? -16.809 -2.019 7.214 1.00 88.44 72 GLN A CA 1
ATOM 531 C C . GLN A 1 72 ? -16.439 -0.927 6.198 1.00 88.44 72 GLN A C 1
ATOM 533 O O . GLN A 1 72 ? -15.988 -1.216 5.088 1.00 88.44 72 GLN A O 1
ATOM 538 N N . GLN A 1 73 ? -16.595 0.332 6.602 1.00 91.81 73 GLN A N 1
ATOM 539 C CA . GLN A 1 73 ? -16.189 1.514 5.842 1.00 91.81 73 GLN A CA 1
ATOM 540 C C . GLN A 1 73 ? -14.916 2.111 6.442 1.00 91.81 73 GLN A C 1
ATOM 542 O O . GLN A 1 73 ? -14.720 2.065 7.657 1.00 91.81 73 GLN A O 1
ATOM 547 N N . VAL A 1 74 ? -14.067 2.683 5.592 1.00 92.94 74 VAL A N 1
ATOM 548 C CA . VAL A 1 74 ? -12.850 3.394 5.994 1.00 92.94 74 VAL A CA 1
ATOM 549 C C . VAL A 1 74 ? -12.972 4.846 5.554 1.00 92.94 74 VAL A C 1
ATOM 551 O O . VAL A 1 74 ? -13.333 5.130 4.411 1.00 92.94 74 VAL A O 1
ATOM 554 N N . SER A 1 75 ? -12.708 5.770 6.475 1.00 93.19 75 SER A N 1
ATOM 555 C CA . SER A 1 75 ? -12.819 7.203 6.197 1.00 93.19 75 SER A CA 1
ATOM 556 C C . SER A 1 75 ? -11.674 7.702 5.311 1.00 93.19 75 SER A C 1
ATOM 558 O O . SER A 1 75 ? -10.554 7.198 5.388 1.00 93.19 75 SER A O 1
ATOM 560 N N . ALA A 1 76 ? -11.927 8.754 4.527 1.00 92.12 76 ALA A N 1
ATOM 561 C CA . ALA A 1 76 ? -10.896 9.406 3.720 1.00 92.12 76 ALA A CA 1
ATOM 562 C C . ALA A 1 76 ? -9.691 9.876 4.561 1.00 92.12 76 ALA A C 1
ATOM 564 O O . ALA A 1 76 ? -8.552 9.745 4.120 1.00 92.12 76 ALA A O 1
ATOM 565 N N . GLY A 1 77 ? -9.932 10.356 5.790 1.00 92.56 77 GLY A N 1
ATOM 566 C CA . GLY A 1 77 ? -8.869 10.744 6.723 1.00 92.56 77 GLY A CA 1
ATOM 567 C C . GLY A 1 77 ? -7.984 9.563 7.128 1.00 92.56 77 GLY A C 1
ATOM 568 O O . GLY A 1 77 ? -6.766 9.645 7.015 1.00 92.56 77 GLY A O 1
ATOM 569 N N . GLU A 1 78 ? -8.583 8.423 7.494 1.00 93.06 78 GLU A N 1
ATOM 570 C CA . GLU A 1 78 ? -7.822 7.213 7.843 1.00 93.06 78 GLU A CA 1
ATOM 571 C C . GLU A 1 78 ? -6.991 6.693 6.658 1.00 93.06 78 GLU A C 1
ATOM 573 O O . GLU A 1 78 ? -5.857 6.238 6.844 1.00 93.06 78 GLU A O 1
ATOM 578 N N . ILE A 1 79 ? -7.521 6.788 5.434 1.00 94.75 79 ILE A N 1
ATOM 579 C CA . ILE A 1 79 ? -6.801 6.424 4.205 1.00 94.75 79 ILE A CA 1
ATOM 580 C C . ILE A 1 79 ? -5.600 7.353 4.000 1.00 94.75 79 ILE A C 1
ATOM 582 O O . ILE A 1 79 ? -4.479 6.867 3.825 1.00 94.75 79 ILE A O 1
ATOM 586 N N . ALA A 1 80 ? -5.817 8.670 4.067 1.00 92.50 80 ALA A N 1
ATOM 587 C CA . ALA A 1 80 ? -4.772 9.673 3.888 1.00 92.50 80 ALA A CA 1
ATOM 588 C C . ALA A 1 80 ? -3.653 9.524 4.932 1.00 92.50 80 ALA A C 1
ATOM 590 O O . ALA A 1 80 ? -2.479 9.463 4.567 1.00 92.50 80 ALA A O 1
ATOM 591 N N . ASP A 1 81 ? -4.000 9.369 6.211 1.00 92.12 81 ASP A N 1
ATOM 592 C CA . ASP A 1 81 ? -3.032 9.187 7.299 1.00 92.12 81 ASP A CA 1
ATOM 593 C C . ASP A 1 81 ? -2.253 7.872 7.174 1.00 92.12 81 ASP A C 1
ATOM 595 O O . ASP A 1 81 ? -1.061 7.796 7.498 1.00 92.12 81 ASP A O 1
ATOM 599 N N . THR A 1 82 ? -2.906 6.817 6.683 1.00 95.31 82 THR A N 1
ATOM 600 C CA . THR A 1 82 ? -2.250 5.531 6.430 1.00 95.31 82 THR A CA 1
ATOM 601 C C . THR A 1 82 ? -1.243 5.640 5.291 1.00 95.31 82 THR A C 1
ATOM 603 O O . THR A 1 82 ? -0.099 5.217 5.461 1.00 95.31 82 THR A O 1
ATOM 606 N N . LEU A 1 83 ? -1.623 6.243 4.162 1.00 94.81 83 LEU A N 1
ATOM 607 C CA . LEU A 1 83 ? -0.735 6.426 3.010 1.00 94.81 83 LEU A CA 1
ATOM 608 C C . LEU A 1 83 ? 0.415 7.388 3.324 1.00 94.81 83 LEU A C 1
ATOM 610 O O . LEU A 1 83 ? 1.561 7.091 2.987 1.00 94.81 83 LEU A O 1
ATOM 614 N N . LYS A 1 84 ? 0.137 8.487 4.037 1.00 92.31 84 LYS A N 1
ATOM 615 C CA . LYS A 1 84 ? 1.156 9.436 4.499 1.00 92.31 84 LYS A CA 1
ATOM 616 C C . LYS A 1 84 ? 2.184 8.757 5.397 1.00 92.31 84 LYS A C 1
ATOM 618 O O . LYS A 1 84 ? 3.373 8.972 5.211 1.00 92.31 84 LYS A O 1
ATOM 623 N N . GLY A 1 85 ? 1.756 7.924 6.346 1.00 93.44 85 GLY A N 1
ATOM 624 C CA . GLY A 1 85 ? 2.698 7.172 7.176 1.00 93.44 85 GLY A CA 1
ATOM 625 C C . GLY A 1 85 ? 3.459 6.106 6.378 1.00 93.44 85 GLY A C 1
ATOM 626 O O . GLY A 1 85 ? 4.662 5.947 6.560 1.00 93.44 85 GLY A O 1
ATOM 627 N N . TYR A 1 86 ? 2.781 5.393 5.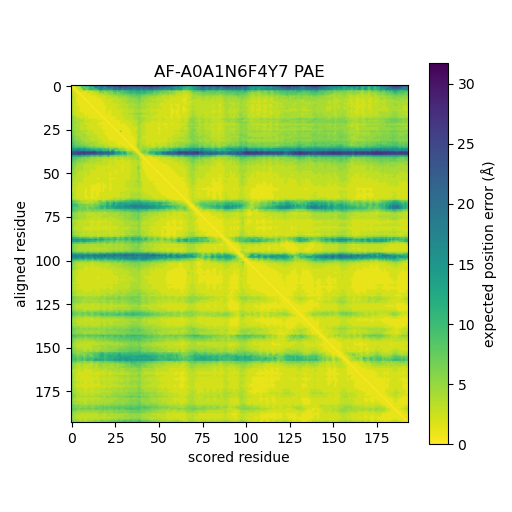473 1.00 95.38 86 TYR A N 1
ATOM 628 C CA . TYR A 1 86 ? 3.366 4.283 4.714 1.00 95.38 86 TYR A CA 1
ATOM 629 C C . TYR A 1 86 ? 4.421 4.721 3.685 1.00 95.38 86 TYR A C 1
ATOM 631 O O . TYR A 1 86 ? 5.476 4.092 3.601 1.00 95.38 86 TYR A O 1
ATOM 639 N N . LEU A 1 87 ? 4.136 5.780 2.920 1.00 92.31 87 LEU A N 1
ATOM 640 C CA . LEU A 1 87 ? 4.979 6.271 1.818 1.00 92.31 87 LEU A CA 1
ATOM 641 C C . LEU A 1 87 ? 5.677 7.598 2.122 1.00 92.31 87 LEU A C 1
ATOM 643 O O . LEU A 1 87 ? 6.545 8.018 1.356 1.00 92.31 87 LEU A O 1
ATOM 647 N N . GLY A 1 88 ? 5.310 8.273 3.216 1.00 84.06 88 GLY A N 1
ATOM 648 C CA . GLY A 1 88 ? 5.961 9.509 3.640 1.00 84.06 88 GLY A CA 1
ATOM 649 C C . GLY A 1 88 ? 7.472 9.319 3.738 1.00 84.06 88 GLY A C 1
ATOM 650 O O . GLY A 1 88 ? 7.942 8.256 4.131 1.00 84.06 88 GLY A O 1
ATOM 651 N N . GLY A 1 89 ? 8.242 10.321 3.315 1.00 76.12 89 GLY A N 1
ATOM 652 C CA . GLY A 1 89 ? 9.709 10.245 3.296 1.00 76.12 89 GLY A CA 1
ATOM 653 C C . GLY A 1 89 ? 10.304 9.324 2.217 1.00 76.12 89 GLY A C 1
ATOM 654 O O . GLY A 1 89 ? 11.523 9.295 2.050 1.00 76.12 89 GLY A O 1
ATOM 655 N N . GLY A 1 90 ? 9.477 8.595 1.460 1.00 86.00 90 GLY A N 1
ATOM 656 C CA . GLY A 1 90 ? 9.892 7.760 0.337 1.00 86.00 90 GLY A CA 1
ATOM 657 C C . GLY A 1 90 ? 10.024 8.520 -0.987 1.00 86.00 90 GLY A C 1
ATOM 658 O O . GLY A 1 90 ? 9.666 9.688 -1.117 1.00 86.00 90 GLY A O 1
ATOM 659 N N . ARG A 1 91 ? 10.528 7.823 -2.015 1.00 93.06 91 ARG A N 1
ATOM 660 C CA . ARG A 1 91 ? 10.622 8.342 -3.397 1.00 93.06 91 ARG A CA 1
ATOM 661 C C . ARG A 1 91 ? 9.334 8.162 -4.207 1.00 93.06 91 ARG A C 1
ATOM 663 O O . ARG A 1 91 ? 9.268 8.612 -5.348 1.00 93.06 91 ARG A O 1
ATOM 670 N N . VAL A 1 92 ? 8.357 7.453 -3.646 1.00 96.69 92 VAL A N 1
ATOM 671 C CA . VAL A 1 92 ? 7.065 7.165 -4.270 1.00 96.69 92 VAL A CA 1
ATOM 672 C C . VAL A 1 92 ? 6.013 8.042 -3.616 1.00 96.69 92 VAL A C 1
ATOM 674 O O . VAL A 1 92 ? 5.887 8.048 -2.394 1.00 96.69 92 VAL A O 1
ATOM 677 N N . GLN A 1 93 ? 5.258 8.768 -4.430 1.00 95.62 93 GLN A N 1
ATOM 678 C CA . GLN A 1 93 ? 4.137 9.587 -3.981 1.00 95.62 93 GLN A CA 1
ATOM 679 C C . GLN A 1 93 ? 2.819 8.938 -4.396 1.00 95.62 93 GLN A C 1
ATOM 681 O O . GLN A 1 93 ? 2.757 8.290 -5.439 1.00 95.62 93 GLN A O 1
ATOM 686 N N . VAL A 1 94 ? 1.769 9.118 -3.594 1.00 95.81 94 VAL A N 1
ATOM 687 C CA . VAL A 1 94 ? 0.403 8.736 -3.972 1.00 95.81 94 VAL A CA 1
ATOM 688 C C . VAL A 1 94 ? -0.446 9.988 -4.102 1.00 95.81 94 VAL A C 1
ATOM 690 O O . VAL A 1 94 ? -0.544 10.772 -3.161 1.00 95.81 94 VAL A O 1
ATOM 693 N N . ASP A 1 95 ? -1.067 10.136 -5.264 1.00 95.12 95 ASP A N 1
ATOM 694 C CA . ASP A 1 95 ? -2.069 11.149 -5.558 1.00 95.12 95 ASP A CA 1
ATOM 695 C C . ASP A 1 95 ? -3.459 10.505 -5.550 1.00 95.12 95 ASP A C 1
ATOM 697 O O . ASP A 1 95 ? -3.815 9.704 -6.419 1.00 95.12 95 ASP A O 1
ATOM 701 N N . TRP A 1 96 ? -4.226 10.818 -4.509 1.00 94.00 96 TRP A N 1
ATOM 702 C CA . TRP A 1 96 ? -5.591 10.341 -4.332 1.00 94.00 96 TRP A CA 1
ATOM 703 C C . TRP A 1 96 ? -6.425 11.444 -3.669 1.00 94.00 96 TRP A C 1
ATOM 705 O O . TRP A 1 96 ? -6.594 11.442 -2.448 1.00 94.00 96 TRP A O 1
ATOM 715 N N . PRO A 1 97 ? -6.911 12.423 -4.453 1.00 77.69 97 PRO A N 1
ATOM 716 C CA . PRO A 1 97 ? -7.414 13.675 -3.900 1.00 77.69 97 PRO A CA 1
ATOM 717 C C . PRO A 1 97 ? -8.696 13.503 -3.076 1.00 77.69 97 PRO A C 1
ATOM 719 O O . PRO A 1 97 ? -8.883 14.228 -2.105 1.00 77.69 97 PRO A O 1
ATOM 722 N N . GLU A 1 98 ? -9.555 12.528 -3.396 1.00 69.69 98 GLU A N 1
ATOM 723 C CA . GLU A 1 98 ? -10.836 12.339 -2.700 1.00 69.69 98 GLU A CA 1
ATOM 724 C C . GLU A 1 98 ? -11.275 10.861 -2.693 1.00 69.69 98 GLU A C 1
ATOM 726 O O . GLU A 1 98 ? -12.026 10.429 -3.568 1.00 69.69 98 GLU A O 1
ATOM 731 N N . PRO A 1 99 ? -10.842 10.047 -1.713 1.00 68.56 99 PRO A N 1
ATOM 732 C CA . PRO A 1 99 ? -11.270 8.650 -1.625 1.00 68.56 99 PRO A CA 1
ATOM 733 C C . PRO A 1 99 ? -12.769 8.475 -1.359 1.00 68.56 99 PRO A C 1
ATOM 735 O O . PRO A 1 99 ? -13.330 7.436 -1.696 1.00 68.56 99 PRO A O 1
ATOM 738 N N . GLY A 1 100 ? -13.413 9.464 -0.725 1.00 77.56 100 GLY A N 1
ATOM 739 C CA . GLY A 1 100 ? -14.696 9.258 -0.050 1.00 77.56 100 GLY A CA 1
ATOM 740 C C . GLY A 1 100 ? -14.596 8.173 1.038 1.00 77.56 100 GLY A C 1
ATOM 741 O O . GLY A 1 100 ? -13.504 7.695 1.356 1.00 77.56 100 GLY A O 1
ATOM 742 N N . PRO A 1 101 ? -15.713 7.779 1.669 1.00 84.00 101 PRO A N 1
ATOM 743 C CA . PRO A 1 101 ? -15.773 6.522 2.403 1.00 84.00 101 PRO A CA 1
ATOM 744 C C . PRO A 1 101 ? -15.586 5.358 1.424 1.00 84.00 101 PRO A C 1
ATOM 746 O O . PRO A 1 101 ? -16.333 5.246 0.452 1.00 84.00 101 PRO A O 1
ATOM 749 N N . VAL A 1 102 ? -14.594 4.507 1.678 1.00 92.81 102 VAL A N 1
ATOM 750 C CA . VAL A 1 102 ? -14.302 3.334 0.842 1.00 92.81 102 VAL A CA 1
ATOM 751 C C . VAL A 1 102 ? -14.595 2.077 1.642 1.00 92.81 102 VAL A C 1
ATOM 753 O O . VAL A 1 102 ? -14.199 1.965 2.809 1.00 92.81 102 VAL A O 1
ATOM 756 N N . SER A 1 103 ? -15.251 1.098 1.017 1.00 93.94 103 SER A N 1
ATOM 757 C CA . SER A 1 103 ? -15.450 -0.187 1.675 1.00 93.94 103 SER A CA 1
ATOM 758 C C . SER A 1 103 ? -14.101 -0.846 1.962 1.00 93.94 103 SER A C 1
ATOM 760 O O . SER A 1 103 ? -13.140 -0.763 1.191 1.00 93.94 103 SER A O 1
ATOM 762 N N . ARG A 1 104 ? -14.016 -1.560 3.081 1.00 94.44 104 ARG A N 1
ATOM 763 C CA . ARG A 1 104 ? -12.785 -2.226 3.506 1.00 94.44 104 ARG A CA 1
ATOM 764 C C . ARG A 1 104 ? -12.251 -3.212 2.459 1.00 94.44 104 ARG A C 1
ATOM 766 O O . ARG A 1 104 ? -11.031 -3.380 2.358 1.00 94.44 104 ARG A O 1
ATOM 773 N N . ALA A 1 105 ? -13.146 -3.849 1.704 1.00 94.38 105 ALA A N 1
ATOM 774 C CA . ALA A 1 105 ? -12.819 -4.791 0.638 1.00 94.38 105 ALA A CA 1
ATOM 775 C C . ALA A 1 105 ? -12.253 -4.089 -0.610 1.00 94.38 105 ALA A C 1
ATOM 777 O O . ALA A 1 105 ? -11.230 -4.527 -1.134 1.00 94.38 105 ALA A O 1
ATOM 778 N N . GLU A 1 106 ? -12.849 -2.975 -1.049 1.00 95.19 106 GLU A N 1
ATOM 779 C CA . GLU A 1 106 ? -12.314 -2.176 -2.162 1.00 95.19 106 GLU A CA 1
ATOM 780 C C . GLU A 1 106 ? -10.962 -1.570 -1.801 1.00 95.19 106 GLU A C 1
ATOM 782 O O . GLU A 1 106 ? -10.000 -1.695 -2.560 1.00 95.19 106 GLU A O 1
ATOM 787 N N . LEU A 1 107 ? -10.845 -1.011 -0.593 1.00 96.19 107 LEU A N 1
ATOM 788 C CA . LEU A 1 107 ? -9.590 -0.436 -0.122 1.00 96.19 107 LEU A CA 1
ATOM 789 C C . LEU A 1 107 ? -8.470 -1.481 -0.066 1.00 96.19 107 LEU A C 1
ATOM 791 O O . LEU A 1 107 ? -7.322 -1.170 -0.375 1.00 96.19 107 LEU A O 1
ATOM 795 N N . ARG A 1 108 ? -8.790 -2.738 0.277 1.00 96.81 108 ARG A N 1
ATOM 796 C CA . ARG A 1 108 ? -7.826 -3.845 0.225 1.00 96.81 108 ARG A CA 1
ATOM 797 C C . ARG A 1 108 ? -7.280 -4.046 -1.189 1.00 96.81 108 ARG A C 1
ATOM 799 O O . ARG A 1 108 ? -6.068 -4.180 -1.341 1.00 96.81 108 ARG A O 1
ATOM 806 N N . ALA A 1 109 ? -8.147 -4.070 -2.202 1.00 97.12 109 ALA A N 1
ATOM 807 C CA . ALA A 1 109 ? -7.727 -4.217 -3.594 1.00 97.12 109 ALA A CA 1
ATOM 808 C C . ALA A 1 109 ? -6.873 -3.022 -4.049 1.00 97.12 109 ALA A C 1
ATOM 810 O O . ALA A 1 109 ? -5.802 -3.225 -4.617 1.00 97.12 109 ALA A O 1
ATOM 811 N N . VAL A 1 110 ? -7.278 -1.792 -3.713 1.00 97.50 110 VAL A N 1
ATOM 812 C CA . VAL A 1 110 ? -6.511 -0.577 -4.036 1.00 97.50 110 VAL A CA 1
ATOM 813 C C . VAL A 1 110 ? -5.143 -0.570 -3.345 1.00 97.50 110 VAL A C 1
ATOM 815 O O . VAL A 1 110 ? -4.138 -0.277 -3.984 1.00 97.50 110 VAL A O 1
ATOM 818 N N . PHE A 1 111 ? -5.051 -0.949 -2.069 1.00 98.00 111 PHE A N 1
ATOM 819 C CA . PHE A 1 111 ? -3.764 -0.999 -1.364 1.00 98.00 111 PHE A CA 1
ATOM 820 C C . PHE A 1 111 ? -2.850 -2.100 -1.906 1.00 98.00 111 PHE A C 1
ATOM 822 O O . PHE A 1 111 ? -1.651 -1.878 -2.052 1.00 98.00 111 PHE A O 1
ATOM 829 N N . LEU A 1 112 ? -3.392 -3.267 -2.265 1.00 98.31 112 LEU A N 1
ATOM 830 C CA . LEU A 1 112 ? -2.615 -4.300 -2.955 1.00 98.31 112 LEU A CA 1
ATOM 831 C C . LEU A 1 112 ? -2.135 -3.815 -4.332 1.00 98.31 112 LEU A C 1
ATOM 833 O O . LEU A 1 112 ? -0.998 -4.102 -4.700 1.00 98.31 112 LEU A O 1
ATOM 837 N N . ALA A 1 113 ? -2.949 -3.044 -5.059 1.00 98.38 113 ALA A N 1
ATOM 838 C CA . ALA A 1 113 ? -2.570 -2.430 -6.330 1.00 98.38 113 ALA A CA 1
ATOM 839 C C . ALA A 1 113 ? -1.423 -1.425 -6.142 1.00 98.38 113 ALA A C 1
ATOM 841 O O . ALA A 1 113 ? -0.388 -1.562 -6.791 1.00 98.38 113 ALA A O 1
ATOM 842 N N . ILE A 1 114 ? -1.551 -0.495 -5.186 1.00 98.12 114 ILE A N 1
ATOM 843 C CA . ILE A 1 114 ? -0.485 0.442 -4.793 1.00 98.12 114 ILE A CA 1
ATOM 844 C C . ILE A 1 114 ? 0.796 -0.323 -4.438 1.00 98.12 114 ILE A C 1
ATOM 846 O O . ILE A 1 114 ? 1.872 0.031 -4.907 1.00 98.12 114 ILE A O 1
ATOM 850 N N . ASN A 1 115 ? 0.695 -1.406 -3.664 1.00 97.81 115 ASN A N 1
ATOM 851 C CA . ASN A 1 115 ? 1.858 -2.182 -3.242 1.00 97.81 115 ASN A CA 1
ATOM 852 C C . ASN A 1 115 ? 2.518 -2.980 -4.382 1.00 97.81 115 ASN A C 1
ATOM 854 O O . ASN A 1 115 ? 3.733 -3.161 -4.370 1.00 97.81 115 ASN A O 1
ATOM 858 N N . CYS A 1 116 ? 1.759 -3.440 -5.381 1.00 98.12 116 CYS A N 1
ATOM 859 C CA . CYS A 1 116 ? 2.335 -4.018 -6.602 1.00 98.12 116 CYS A CA 1
ATOM 860 C C . CYS A 1 116 ? 3.071 -2.947 -7.419 1.00 98.12 116 CYS A C 1
ATOM 862 O O . CYS A 1 116 ? 4.189 -3.168 -7.874 1.00 98.12 116 CYS A O 1
ATOM 864 N N . LEU A 1 117 ? 2.464 -1.770 -7.569 1.00 98.12 117 LEU A N 1
ATOM 865 C CA . LEU A 1 117 ? 3.024 -0.653 -8.327 1.00 98.12 117 LEU A CA 1
ATOM 866 C C . LEU A 1 117 ? 4.264 -0.036 -7.667 1.00 98.12 117 LEU A C 1
ATOM 868 O O . LEU A 1 117 ? 5.204 0.342 -8.356 1.00 98.12 117 LEU A O 1
ATOM 872 N N . GLU A 1 118 ? 4.325 0.001 -6.338 1.00 97.12 118 GLU A N 1
ATOM 873 C CA . GLU A 1 118 ? 5.513 0.433 -5.593 1.00 97.12 118 GLU A CA 1
ATOM 874 C C . GLU A 1 118 ? 6.760 -0.389 -5.969 1.00 97.12 118 GLU A C 1
ATOM 876 O O . GLU A 1 118 ? 7.865 0.149 -6.031 1.00 97.12 118 GLU A O 1
ATOM 881 N N . VAL A 1 119 ? 6.594 -1.681 -6.282 1.00 96.69 119 VAL A N 1
ATOM 882 C CA . VAL A 1 119 ? 7.702 -2.535 -6.737 1.00 96.69 119 VAL A CA 1
ATOM 883 C C . VAL A 1 119 ? 8.252 -2.075 -8.089 1.00 96.69 119 VAL A C 1
ATOM 885 O O . VAL A 1 119 ? 9.468 -2.135 -8.293 1.00 96.69 119 VAL A O 1
ATOM 888 N N . GLU A 1 120 ? 7.385 -1.596 -8.985 1.00 96.62 120 GLU A N 1
ATOM 889 C CA . GLU A 1 120 ? 7.779 -1.030 -10.281 1.00 96.62 120 GLU A CA 1
ATOM 890 C C . GLU A 1 120 ? 8.514 0.303 -10.120 1.00 96.62 120 GLU A C 1
ATOM 892 O O . GLU A 1 120 ? 9.483 0.572 -10.832 1.00 96.62 120 GLU A O 1
ATOM 897 N N . LEU A 1 121 ? 8.125 1.088 -9.114 1.00 96.81 121 LEU A N 1
ATOM 898 C CA . LEU A 1 121 ? 8.681 2.401 -8.792 1.00 96.81 121 LEU A CA 1
ATOM 899 C C . LEU A 1 121 ? 9.935 2.337 -7.905 1.00 96.81 121 LEU A C 1
ATOM 901 O O . LEU A 1 121 ? 10.166 3.203 -7.059 1.00 96.81 121 LEU A O 1
ATOM 905 N N . ALA A 1 122 ? 10.805 1.346 -8.122 1.00 93.31 122 ALA A N 1
ATOM 906 C CA . ALA A 1 122 ? 12.050 1.177 -7.362 1.00 93.31 122 ALA A CA 1
ATOM 907 C C . ALA A 1 122 ? 12.984 2.409 -7.408 1.00 93.31 122 ALA A C 1
ATOM 909 O O . ALA A 1 122 ? 13.850 2.576 -6.544 1.00 93.31 122 ALA A O 1
ATOM 910 N N . TYR A 1 123 ? 12.813 3.271 -8.413 1.00 94.75 123 TYR A N 1
ATOM 911 C CA . TYR A 1 123 ? 13.576 4.504 -8.613 1.00 94.75 123 TYR A CA 1
ATOM 912 C C . TYR A 1 123 ? 12.803 5.774 -8.220 1.00 94.75 123 TYR A C 1
ATOM 914 O O . TYR A 1 123 ? 13.331 6.872 -8.379 1.00 94.75 123 TYR A O 1
ATOM 922 N N . GLY A 1 124 ? 11.604 5.630 -7.653 1.00 96.25 124 GLY A N 1
ATOM 923 C CA . GLY A 1 124 ? 10.667 6.718 -7.387 1.00 96.25 124 GLY A CA 1
ATOM 924 C C . GLY A 1 124 ? 9.655 6.924 -8.512 1.00 96.25 124 GLY A C 1
ATOM 925 O O . GLY A 1 124 ? 9.799 6.367 -9.599 1.00 96.25 124 GLY A O 1
ATOM 926 N N . GLY A 1 125 ? 8.624 7.716 -8.228 1.00 97.25 125 GLY A N 1
ATOM 927 C CA . GLY A 1 125 ? 7.534 8.009 -9.157 1.00 97.25 125 GLY A CA 1
ATOM 928 C C . GLY A 1 125 ? 6.250 8.403 -8.440 1.00 97.25 125 GLY A C 1
ATOM 929 O O . GLY A 1 125 ? 6.240 8.618 -7.224 1.00 97.25 125 GLY A O 1
ATOM 930 N N . ILE A 1 126 ? 5.165 8.474 -9.200 1.00 97.81 126 ILE A N 1
ATOM 931 C CA . ILE A 1 126 ? 3.836 8.810 -8.692 1.00 97.81 126 ILE A CA 1
ATOM 932 C C . ILE A 1 126 ? 2.869 7.662 -8.954 1.00 97.81 126 ILE A C 1
ATOM 934 O O . ILE A 1 126 ? 2.905 7.037 -10.013 1.00 97.81 126 ILE A O 1
ATOM 938 N N . ILE A 1 127 ? 2.019 7.379 -7.973 1.00 98.31 127 ILE A N 1
ATOM 939 C CA . ILE A 1 127 ? 0.872 6.491 -8.104 1.00 98.31 127 ILE A CA 1
ATOM 940 C C . ILE A 1 127 ? -0.389 7.344 -7.993 1.00 98.31 127 ILE A C 1
ATOM 942 O O . ILE A 1 127 ? -0.642 7.924 -6.943 1.00 98.31 127 ILE A O 1
ATOM 946 N N . SER A 1 128 ? -1.202 7.398 -9.039 1.00 97.88 128 SER A N 1
ATOM 947 C CA . SER A 1 128 ? -2.489 8.093 -9.022 1.00 97.88 128 SER A CA 1
ATOM 948 C C . SER A 1 128 ? -3.634 7.096 -8.885 1.00 97.88 128 SER A C 1
ATOM 950 O O . SER A 1 128 ? -3.700 6.117 -9.632 1.00 97.88 128 SER A O 1
ATOM 952 N N . VAL A 1 129 ? -4.561 7.359 -7.964 1.00 96.94 129 VAL A N 1
ATOM 953 C CA . VAL A 1 129 ? -5.813 6.602 -7.820 1.00 96.94 129 VAL A CA 1
ATOM 954 C C . VAL A 1 129 ? -6.956 7.441 -8.379 1.00 96.94 129 VAL A C 1
ATOM 956 O O . VAL A 1 129 ? -7.237 8.538 -7.896 1.00 96.94 129 VAL A O 1
ATOM 959 N N . ARG A 1 130 ? -7.615 6.924 -9.415 1.00 93.88 130 ARG A N 1
ATOM 960 C CA . ARG A 1 130 ? -8.677 7.611 -10.158 1.00 93.88 130 ARG A CA 1
ATOM 961 C C . ARG A 1 130 ? -10.043 6.955 -9.907 1.00 93.88 130 ARG A C 1
ATOM 963 O O . ARG A 1 130 ? -10.101 5.787 -9.506 1.00 93.88 130 ARG A O 1
ATOM 970 N N . PRO A 1 131 ? -11.155 7.677 -10.155 1.00 89.38 131 PRO A N 1
ATOM 971 C CA . PRO A 1 131 ? -12.500 7.110 -10.074 1.00 89.38 131 PRO A CA 1
ATOM 972 C C . PRO A 1 131 ? -12.647 5.830 -10.906 1.00 89.38 131 PRO A C 1
ATOM 974 O O . PRO A 1 131 ? -12.054 5.706 -11.975 1.00 89.38 131 PRO A O 1
ATOM 977 N N . GLY A 1 132 ? -13.450 4.881 -10.418 1.00 89.31 132 GLY A N 1
ATOM 978 C CA . GLY A 1 132 ? -13.603 3.569 -11.059 1.00 89.31 132 GLY A CA 1
ATOM 979 C C . GLY A 1 132 ? -12.443 2.599 -10.801 1.00 89.31 132 GLY A C 1
ATOM 980 O O . GLY A 1 132 ? -12.287 1.650 -11.556 1.00 89.31 132 GLY A O 1
ATOM 981 N N . TRP A 1 133 ? -11.641 2.844 -9.757 1.00 94.31 133 TRP A N 1
ATOM 982 C CA . TRP A 1 133 ? -10.499 2.015 -9.347 1.00 94.31 133 TRP A CA 1
ATOM 983 C C . TRP A 1 133 ? -9.470 1.766 -10.456 1.00 94.31 133 TRP A C 1
ATOM 985 O O . TRP A 1 133 ? -8.887 0.688 -10.567 1.00 94.31 133 TRP A O 1
ATOM 995 N N . GLU A 1 134 ? -9.190 2.812 -11.238 1.00 96.69 134 GLU A N 1
ATOM 996 C CA . GLU A 1 134 ? -7.971 2.879 -12.039 1.00 96.69 134 GLU A CA 1
ATOM 997 C C . GLU A 1 134 ? -6.812 3.369 -11.150 1.00 96.69 134 GLU A C 1
ATOM 999 O O . GLU A 1 134 ? -6.817 4.506 -10.676 1.00 96.69 134 GLU A O 1
ATOM 1004 N N . VAL A 1 135 ? -5.811 2.516 -10.929 1.00 98.31 135 VAL A N 1
ATOM 1005 C CA . VAL A 1 135 ? -4.582 2.840 -10.190 1.00 98.31 135 VAL A CA 1
ATOM 1006 C C . VAL A 1 135 ? -3.410 2.828 -11.165 1.00 98.31 135 VAL A C 1
ATOM 1008 O O . VAL A 1 135 ? -3.125 1.806 -11.791 1.00 98.31 135 VAL A O 1
ATOM 1011 N N . VAL A 1 136 ? -2.730 3.962 -11.312 1.00 98.38 136 VAL A N 1
ATOM 1012 C CA . VAL A 1 136 ? -1.691 4.165 -12.331 1.00 98.38 136 VAL A CA 1
ATOM 1013 C C . VAL A 1 136 ? -0.382 4.538 -11.664 1.00 98.38 136 VAL A C 1
ATOM 1015 O O . VAL A 1 136 ? -0.368 5.457 -10.860 1.00 98.38 136 VAL A O 1
ATOM 1018 N N . ALA A 1 137 ? 0.710 3.871 -12.024 1.00 98.44 137 ALA A N 1
ATOM 1019 C CA . ALA A 1 137 ? 2.064 4.293 -11.695 1.00 98.44 137 ALA A CA 1
ATOM 1020 C C . ALA A 1 137 ? 2.755 4.903 -12.908 1.00 98.44 137 ALA A C 1
ATOM 1022 O O . ALA A 1 137 ? 2.709 4.323 -13.996 1.00 98.44 137 ALA A O 1
ATOM 1023 N N . GLU A 1 138 ? 3.446 6.018 -12.695 1.00 98.38 138 GLU A N 1
ATOM 1024 C CA . GLU A 1 138 ? 4.217 6.724 -13.719 1.00 98.38 138 GLU A CA 1
ATOM 1025 C C . GLU A 1 138 ? 5.612 7.074 -13.191 1.00 98.38 138 GLU A C 1
ATOM 1027 O O . GLU A 1 138 ? 5.775 7.577 -12.073 1.00 98.38 138 GLU A O 1
ATOM 1032 N N . ALA A 1 139 ? 6.628 6.780 -14.002 1.00 97.75 139 ALA A N 1
ATOM 1033 C CA . ALA A 1 139 ? 8.022 7.099 -13.721 1.00 97.75 139 ALA A CA 1
ATOM 1034 C C . ALA A 1 139 ? 8.874 7.028 -14.996 1.00 97.75 139 ALA A C 1
ATOM 1036 O O . ALA A 1 139 ? 8.635 6.155 -15.828 1.00 97.75 139 ALA A O 1
ATOM 1037 N N . PRO A 1 140 ? 9.956 7.827 -15.101 1.00 95.81 140 PRO A N 1
ATOM 1038 C CA . PRO A 1 140 ? 10.900 7.745 -16.224 1.00 95.81 140 PRO A CA 1
ATOM 1039 C C . PRO A 1 140 ? 11.589 6.380 -16.365 1.00 95.81 140 PRO A C 1
ATOM 1041 O O . PRO A 1 140 ? 12.175 6.065 -17.396 1.00 95.81 140 PRO A O 1
ATOM 1044 N N . ARG A 1 141 ? 11.599 5.582 -15.291 1.00 95.19 141 ARG A N 1
ATOM 1045 C CA . ARG A 1 141 ? 12.190 4.247 -15.281 1.00 95.19 141 ARG A CA 1
ATOM 1046 C C . ARG A 1 141 ? 11.385 3.312 -14.391 1.00 95.19 141 ARG A C 1
ATOM 1048 O O . ARG A 1 141 ? 11.361 3.493 -13.176 1.00 95.19 141 ARG A O 1
ATOM 1055 N N . MET A 1 142 ? 10.832 2.269 -15.001 1.00 96.12 142 MET A N 1
ATOM 1056 C CA . MET A 1 142 ? 10.193 1.149 -14.308 1.00 96.12 142 MET A CA 1
ATOM 1057 C C . MET A 1 142 ? 11.191 0.013 -14.050 1.00 96.12 142 MET A C 1
ATOM 1059 O O . MET A 1 142 ? 12.161 -0.162 -14.795 1.00 96.12 142 MET A O 1
ATOM 1063 N N . ARG A 1 143 ? 10.972 -0.767 -12.986 1.00 94.94 143 ARG A N 1
ATOM 1064 C CA . ARG A 1 143 ? 11.781 -1.959 -12.684 1.00 94.94 143 ARG A CA 1
ATOM 1065 C C . ARG A 1 143 ? 11.535 -3.092 -13.688 1.00 94.94 143 ARG A C 1
ATOM 1067 O O . ARG A 1 143 ? 12.501 -3.740 -14.084 1.00 94.94 143 ARG A O 1
ATOM 1074 N N . GLY A 1 144 ? 10.284 -3.315 -14.096 1.00 90.25 144 GLY A N 1
ATOM 1075 C CA . GLY A 1 144 ? 9.893 -4.346 -15.057 1.00 90.25 144 GLY A CA 1
ATOM 1076 C C . GLY A 1 144 ? 9.832 -5.761 -14.469 1.00 90.25 144 GLY A C 1
ATOM 1077 O O . GLY A 1 144 ? 10.437 -6.674 -15.030 1.00 90.25 144 GLY A O 1
ATOM 1078 N N . GLU A 1 145 ? 9.099 -5.976 -13.368 1.00 91.56 145 GLU A N 1
ATOM 1079 C CA . GLU A 1 145 ? 8.967 -7.289 -12.698 1.00 91.56 145 GLU A CA 1
ATOM 1080 C C . GLU A 1 145 ? 8.042 -8.255 -13.468 1.00 91.56 145 GLU A C 1
ATOM 1082 O O . GLU A 1 145 ? 6.927 -8.586 -13.055 1.00 91.56 145 GLU A O 1
ATOM 1087 N N . ALA A 1 146 ? 8.494 -8.716 -14.637 1.00 91.31 146 ALA A N 1
ATOM 1088 C CA . ALA A 1 146 ? 7.684 -9.507 -15.565 1.00 91.31 146 ALA A CA 1
ATOM 1089 C C . ALA A 1 146 ? 7.112 -10.800 -14.952 1.00 91.31 146 ALA A C 1
ATOM 1091 O O . ALA A 1 146 ? 5.952 -11.126 -15.214 1.00 91.31 146 ALA A O 1
ATOM 1092 N N . GLU A 1 147 ? 7.895 -11.508 -14.130 1.00 92.06 147 GLU A N 1
ATOM 1093 C CA . GLU A 1 147 ? 7.469 -12.747 -13.463 1.00 92.06 147 GLU A CA 1
ATOM 1094 C C . GLU A 1 147 ? 6.335 -12.498 -12.462 1.00 92.06 147 GLU A C 1
ATOM 1096 O O . GLU A 1 147 ? 5.357 -13.245 -12.435 1.00 92.06 147 GLU A O 1
ATOM 1101 N N . ALA A 1 148 ? 6.420 -11.416 -11.684 1.00 94.94 148 ALA A N 1
ATOM 1102 C CA . ALA A 1 148 ? 5.402 -11.055 -10.704 1.00 94.94 148 ALA A CA 1
ATOM 1103 C C . ALA A 1 148 ? 4.061 -10.735 -11.386 1.00 94.94 148 ALA A C 1
ATOM 1105 O O . ALA A 1 148 ? 3.008 -11.244 -10.995 1.00 94.94 148 ALA A O 1
ATOM 1106 N N . TRP A 1 149 ? 4.100 -9.973 -12.481 1.00 95.56 149 TRP A N 1
ATOM 1107 C CA . TRP A 1 149 ? 2.908 -9.675 -13.278 1.00 95.56 149 TRP A CA 1
ATOM 1108 C C . TRP A 1 149 ? 2.315 -10.898 -13.979 1.00 95.56 149 TRP A C 1
ATOM 1110 O O . TRP A 1 149 ? 1.097 -10.966 -14.137 1.00 95.56 149 TRP A O 1
ATOM 1120 N N . ALA A 1 150 ? 3.135 -11.872 -14.385 1.00 93.44 150 ALA A N 1
ATOM 1121 C CA . ALA A 1 150 ? 2.627 -13.119 -14.953 1.00 93.44 150 ALA A CA 1
ATOM 1122 C C . ALA A 1 150 ? 1.768 -13.886 -13.934 1.00 93.44 150 ALA A C 1
ATOM 1124 O O . ALA A 1 150 ? 0.735 -14.447 -14.298 1.00 93.44 150 ALA A O 1
ATOM 1125 N N . VAL A 1 151 ? 2.144 -13.856 -12.652 1.00 93.56 151 VAL A N 1
ATOM 1126 C CA . VAL A 1 151 ? 1.348 -14.444 -11.564 1.00 93.56 151 VAL A CA 1
ATOM 1127 C C . VAL A 1 151 ? 0.067 -13.651 -11.314 1.00 93.56 151 VAL A C 1
ATOM 1129 O O . VAL A 1 151 ? -1.002 -14.254 -11.216 1.00 93.56 151 VAL A O 1
ATOM 1132 N N . ALA A 1 152 ? 0.128 -12.315 -11.314 1.00 93.06 152 ALA A N 1
ATOM 1133 C CA . ALA A 1 152 ? -1.073 -11.477 -11.216 1.00 93.06 152 ALA A CA 1
ATOM 1134 C C . ALA A 1 152 ? -2.071 -11.728 -12.367 1.00 93.06 152 ALA A C 1
ATOM 1136 O O . ALA A 1 152 ? -3.281 -11.619 -12.177 1.00 93.06 152 ALA A O 1
ATOM 1137 N N . ALA A 1 153 ? -1.573 -12.127 -13.542 1.00 90.56 153 ALA A N 1
ATOM 1138 C CA . ALA A 1 153 ? -2.370 -12.514 -14.706 1.00 90.56 153 ALA A CA 1
ATOM 1139 C C . ALA A 1 153 ? -2.896 -13.970 -14.667 1.00 90.56 153 ALA A C 1
ATOM 1141 O O . ALA A 1 153 ? -3.487 -14.430 -15.645 1.00 90.56 153 ALA A O 1
ATOM 1142 N N . GLY A 1 154 ? -2.704 -14.699 -13.561 1.00 86.88 154 GLY A N 1
ATOM 1143 C CA . GLY A 1 154 ? -3.174 -16.080 -13.383 1.00 86.88 154 GLY A CA 1
ATOM 1144 C C . GLY A 1 154 ? -2.119 -17.161 -13.637 1.00 86.88 154 GLY A C 1
ATOM 1145 O O . GLY A 1 154 ? -2.461 -18.340 -13.722 1.00 86.88 154 GLY A O 1
ATOM 1146 N N . GLY A 1 155 ? -0.845 -16.784 -13.764 1.00 88.38 155 GLY A N 1
ATOM 1147 C CA . GLY A 1 155 ? 0.275 -17.719 -13.836 1.00 88.38 155 GLY A CA 1
ATOM 1148 C C . GLY A 1 155 ? 0.494 -18.510 -12.540 1.00 88.38 155 GLY A C 1
ATOM 1149 O O . GLY A 1 155 ? -0.075 -18.213 -11.489 1.00 88.38 155 GLY A O 1
ATOM 1150 N N . ALA A 1 156 ? 1.348 -19.535 -12.610 1.00 86.12 156 ALA A N 1
ATOM 1151 C CA . ALA A 1 156 ? 1.666 -20.373 -11.458 1.00 86.12 156 ALA A CA 1
ATOM 1152 C C . ALA A 1 156 ? 2.376 -19.570 -10.356 1.00 86.12 156 ALA A C 1
ATOM 1154 O O . ALA A 1 156 ? 3.433 -18.983 -10.583 1.00 86.12 156 ALA A O 1
ATOM 1155 N N . ASP A 1 157 ? 1.813 -19.600 -9.151 1.00 85.69 157 ASP A N 1
ATOM 1156 C CA . ASP A 1 157 ? 2.312 -18.850 -8.003 1.00 85.69 157 ASP A CA 1
ATOM 1157 C C . ASP A 1 157 ? 3.587 -19.490 -7.431 1.00 85.69 157 ASP A C 1
ATOM 1159 O O . ASP A 1 157 ? 3.545 -20.485 -6.706 1.00 85.69 157 ASP A O 1
ATOM 1163 N N . ARG A 1 158 ? 4.740 -18.948 -7.828 1.00 84.19 158 ARG A N 1
ATOM 1164 C CA . ARG A 1 158 ? 6.080 -19.345 -7.356 1.00 84.19 158 ARG A CA 1
ATOM 1165 C C . ARG A 1 158 ? 6.862 -18.149 -6.814 1.00 84.19 158 ARG A C 1
ATOM 1167 O O . ARG A 1 158 ? 8.093 -18.145 -6.825 1.00 84.19 158 ARG A O 1
ATOM 1174 N N . LEU A 1 159 ? 6.148 -17.105 -6.397 1.00 89.50 159 LEU A N 1
ATOM 1175 C CA . LEU A 1 159 ? 6.763 -15.858 -5.971 1.00 89.50 159 LEU A CA 1
ATOM 1176 C C . LEU A 1 159 ? 7.404 -15.995 -4.592 1.00 89.50 159 LEU A C 1
ATOM 1178 O O . LEU A 1 159 ? 6.953 -16.731 -3.716 1.00 89.50 159 LEU A O 1
ATOM 1182 N N . ARG A 1 160 ? 8.471 -15.224 -4.386 1.00 92.56 160 ARG A N 1
ATOM 1183 C CA . ARG A 1 160 ? 9.062 -15.033 -3.059 1.00 92.56 160 ARG A CA 1
ATOM 1184 C C . ARG A 1 160 ? 8.084 -14.243 -2.178 1.00 92.56 160 ARG A C 1
ATOM 1186 O O . ARG A 1 160 ? 7.360 -13.405 -2.713 1.00 92.56 160 ARG A O 1
ATOM 1193 N N . PRO A 1 161 ? 8.130 -14.385 -0.840 1.00 91.50 161 PRO A N 1
ATOM 1194 C CA . PRO A 1 161 ? 7.228 -13.665 0.064 1.00 91.50 161 PRO A CA 1
ATOM 1195 C C . PRO A 1 161 ? 7.167 -12.143 -0.152 1.00 91.50 161 PRO A C 1
ATOM 1197 O O . PRO A 1 161 ? 6.106 -11.550 -0.015 1.00 91.50 161 PRO A O 1
ATOM 1200 N N . ALA A 1 162 ? 8.276 -11.513 -0.557 1.00 92.62 162 ALA A N 1
ATOM 1201 C CA . ALA A 1 162 ? 8.343 -10.075 -0.844 1.00 92.62 162 ALA A CA 1
ATOM 1202 C C . ALA A 1 162 ? 7.511 -9.610 -2.064 1.00 92.62 162 ALA A C 1
ATOM 1204 O O . ALA A 1 162 ? 7.381 -8.408 -2.285 1.00 92.62 162 ALA A O 1
ATOM 1205 N N . LEU A 1 163 ? 6.994 -10.548 -2.865 1.00 96.00 163 LEU A N 1
ATOM 1206 C CA . LEU A 1 163 ? 6.163 -10.298 -4.048 1.00 96.00 163 LEU A CA 1
ATOM 1207 C C . LEU A 1 163 ? 4.764 -10.931 -3.924 1.00 96.00 163 LEU A C 1
ATOM 1209 O O . LEU A 1 163 ? 4.016 -10.974 -4.898 1.00 96.00 163 LEU A O 1
ATOM 1213 N N . VAL A 1 164 ? 4.376 -11.409 -2.735 1.00 94.88 164 VAL A N 1
ATOM 1214 C CA . VAL A 1 164 ? 3.086 -12.088 -2.504 1.00 94.88 164 VAL A CA 1
ATOM 1215 C C . VAL A 1 164 ? 1.868 -11.223 -2.860 1.00 94.88 164 VAL A C 1
ATOM 1217 O O . VAL A 1 164 ? 0.810 -11.742 -3.213 1.00 94.88 164 VAL A O 1
ATOM 1220 N N . GLN A 1 165 ? 2.002 -9.897 -2.821 1.00 96.62 165 GLN A N 1
ATOM 1221 C CA . GLN A 1 165 ? 0.963 -8.945 -3.208 1.00 96.62 165 GLN A CA 1
ATOM 1222 C C . GLN A 1 165 ? 0.472 -9.149 -4.647 1.00 96.62 165 GLN A C 1
ATOM 1224 O O . GLN A 1 165 ? -0.724 -8.999 -4.894 1.00 96.62 165 GLN A O 1
ATOM 1229 N N . PHE A 1 166 ? 1.340 -9.590 -5.564 1.00 97.31 166 PHE A N 1
ATOM 1230 C CA . PHE A 1 166 ? 0.965 -9.887 -6.951 1.00 97.31 166 PHE A CA 1
ATOM 1231 C C . PHE A 1 166 ? 0.043 -11.104 -7.050 1.00 97.31 166 PHE A C 1
ATOM 1233 O O . PHE A 1 166 ? -0.834 -11.155 -7.907 1.00 97.31 166 PHE A O 1
ATOM 1240 N N . SER A 1 167 ? 0.187 -12.056 -6.130 1.00 94.81 167 SER A N 1
ATOM 1241 C CA . SER A 1 167 ? -0.715 -13.198 -5.997 1.00 94.81 167 SER A CA 1
ATOM 1242 C C . SER A 1 167 ? -2.042 -12.793 -5.348 1.00 94.81 167 SER A C 1
ATOM 1244 O O . SER A 1 167 ? -3.106 -13.313 -5.695 1.00 94.81 167 SER A O 1
ATOM 1246 N N . LEU A 1 168 ? -2.013 -11.870 -4.388 1.00 95.06 168 LEU A N 1
ATOM 1247 C CA . LEU A 1 168 ? -3.197 -11.486 -3.617 1.00 95.06 168 LEU A CA 1
ATOM 1248 C C . LEU A 1 168 ? -4.107 -10.498 -4.352 1.00 95.06 168 LEU A C 1
ATOM 1250 O O . LEU A 1 168 ? -5.325 -10.601 -4.212 1.00 95.06 168 LEU A O 1
ATOM 1254 N N . LEU A 1 169 ? -3.550 -9.584 -5.149 1.00 96.94 169 LEU A N 1
ATOM 1255 C CA . LEU A 1 169 ? -4.308 -8.568 -5.880 1.00 96.94 169 LEU A CA 1
ATOM 1256 C C . LEU A 1 169 ? -5.443 -9.146 -6.752 1.00 96.94 169 LEU A C 1
ATOM 1258 O O . LEU A 1 169 ? -6.593 -8.771 -6.516 1.00 96.94 169 LEU A O 1
ATOM 1262 N N . PRO A 1 170 ? -5.203 -10.076 -7.703 1.00 95.88 170 PRO A N 1
ATOM 1263 C CA . PRO A 1 170 ? -6.278 -10.605 -8.547 1.00 95.88 170 PRO A CA 1
ATOM 1264 C C . PRO A 1 170 ? -7.362 -11.32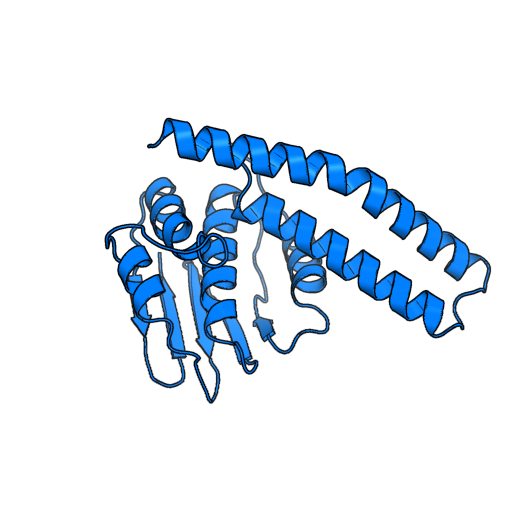5 -7.735 1.00 95.88 170 PRO A C 1
ATOM 1266 O O . PRO A 1 170 ? -8.530 -11.307 -8.110 1.00 95.88 170 PRO A O 1
ATOM 1269 N N . ARG A 1 171 ? -7.001 -11.920 -6.592 1.00 93.12 171 ARG A N 1
ATOM 1270 C CA . ARG A 1 171 ? -7.948 -12.592 -5.690 1.00 93.12 171 ARG A CA 1
ATOM 1271 C C .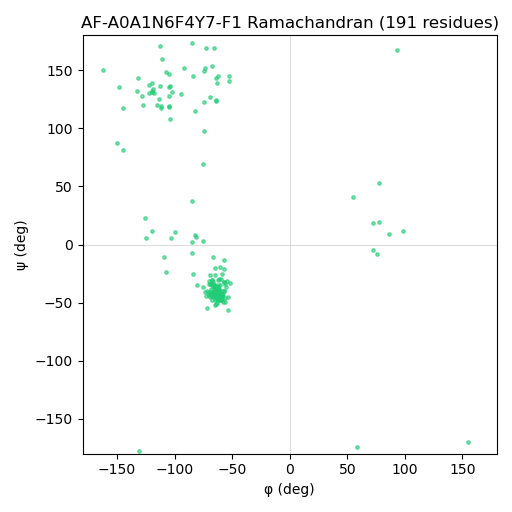 ARG A 1 171 ? -8.810 -11.592 -4.923 1.00 93.12 171 ARG A C 1
ATOM 1273 O O . ARG A 1 171 ? -10.008 -11.816 -4.783 1.00 93.12 171 ARG A O 1
ATOM 1280 N N . ALA A 1 172 ? -8.220 -10.492 -4.454 1.00 94.56 172 ALA A N 1
ATOM 1281 C CA . ALA A 1 172 ? -8.960 -9.405 -3.818 1.00 94.56 172 ALA A CA 1
ATOM 1282 C C . ALA A 1 172 ? -9.941 -8.755 -4.805 1.00 94.56 172 ALA A C 1
ATOM 1284 O O . ALA A 1 172 ? -11.093 -8.531 -4.454 1.00 94.56 172 ALA A O 1
ATOM 1285 N N . VAL A 1 173 ? -9.513 -8.540 -6.050 1.00 96.12 173 VAL A N 1
ATOM 1286 C CA . VAL A 1 173 ? -10.371 -8.027 -7.127 1.00 96.12 173 VAL A CA 1
ATOM 1287 C C . VAL A 1 173 ? -11.502 -9.005 -7.469 1.00 96.12 173 VAL A C 1
ATOM 1289 O O . VAL A 1 173 ? -12.660 -8.599 -7.559 1.00 96.12 173 VAL A O 1
ATOM 1292 N N . ALA A 1 174 ? -11.205 -10.302 -7.578 1.00 94.62 174 ALA A N 1
ATOM 1293 C CA . ALA A 1 174 ? -12.220 -11.325 -7.831 1.00 94.62 174 ALA A CA 1
ATOM 1294 C C . ALA A 1 174 ? -13.261 -11.419 -6.701 1.00 94.62 174 ALA A C 1
ATOM 1296 O O . ALA A 1 174 ? -14.440 -11.628 -6.975 1.00 94.62 174 ALA A O 1
ATOM 1297 N N . ALA A 1 175 ? -12.859 -11.213 -5.441 1.00 91.88 175 ALA A N 1
ATOM 1298 C CA . ALA A 1 175 ? -13.779 -11.177 -4.300 1.00 91.88 175 ALA A CA 1
ATOM 1299 C C . ALA A 1 175 ? -14.768 -9.993 -4.354 1.00 91.88 175 ALA A C 1
ATOM 1301 O O . ALA A 1 175 ? -15.826 -10.059 -3.736 1.00 91.88 175 ALA A O 1
ATOM 1302 N N . LEU A 1 176 ? -14.457 -8.941 -5.122 1.00 93.62 176 LEU A N 1
ATOM 1303 C CA . LEU A 1 176 ? -15.370 -7.830 -5.424 1.00 93.62 176 LEU A CA 1
ATOM 1304 C C . LEU A 1 176 ? -16.293 -8.123 -6.622 1.00 93.62 176 LEU A C 1
ATOM 1306 O O . LEU A 1 176 ? -17.038 -7.242 -7.045 1.00 93.62 176 LEU A O 1
ATOM 1310 N N . GLY A 1 177 ? -16.215 -9.321 -7.215 1.00 95.25 177 GLY A N 1
ATOM 1311 C CA . GLY A 1 177 ? -16.940 -9.672 -8.440 1.00 95.25 177 GLY A CA 1
ATOM 1312 C C . GLY A 1 177 ? -16.392 -9.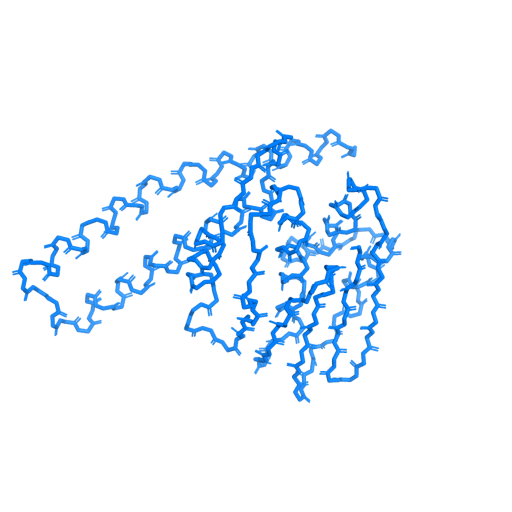000 -9.704 1.00 95.25 177 GLY A C 1
ATOM 1313 O O . GLY A 1 177 ? -17.100 -8.916 -10.705 1.00 95.25 177 GLY A O 1
ATOM 1314 N N . ARG A 1 178 ? -15.149 -8.503 -9.663 1.00 96.06 178 ARG A N 1
ATOM 1315 C CA . ARG A 1 178 ? -14.487 -7.757 -10.745 1.00 96.06 178 ARG A CA 1
ATOM 1316 C C . ARG A 1 178 ? -13.323 -8.556 -11.338 1.00 96.06 178 ARG A C 1
ATOM 1318 O O . ARG A 1 178 ? -12.918 -9.588 -10.797 1.00 96.06 178 ARG A O 1
ATOM 1325 N N . ARG A 1 179 ? -12.760 -8.080 -12.451 1.00 95.69 179 ARG A N 1
ATOM 1326 C CA . ARG A 1 179 ? -11.567 -8.658 -13.089 1.00 95.69 179 ARG A CA 1
ATOM 1327 C C . ARG A 1 179 ? -10.450 -7.626 -13.112 1.00 95.69 179 ARG A C 1
ATOM 1329 O O . ARG A 1 179 ? -10.677 -6.492 -13.501 1.00 95.69 179 ARG A O 1
ATOM 1336 N N . LEU A 1 180 ? -9.246 -8.052 -12.738 1.00 97.50 180 LEU A N 1
ATOM 1337 C CA . LEU A 1 180 ? -8.060 -7.211 -12.833 1.00 97.50 180 LEU A CA 1
ATOM 1338 C C . LEU A 1 180 ? -7.620 -7.098 -14.297 1.00 97.50 180 LEU A C 1
ATOM 1340 O O . LEU A 1 180 ? -7.307 -8.108 -14.935 1.00 97.50 180 LEU A O 1
ATOM 1344 N N . GLU A 1 181 ? -7.545 -5.872 -14.794 1.00 96.75 181 GLU A N 1
ATOM 1345 C CA . GLU A 1 181 ? -6.902 -5.529 -16.059 1.00 96.75 181 GLU A CA 1
ATOM 1346 C C . GLU A 1 181 ? -5.556 -4.859 -15.785 1.00 96.75 181 GLU A C 1
ATOM 1348 O O . GLU A 1 181 ? -5.447 -4.004 -14.905 1.00 96.75 181 GLU A O 1
ATOM 1353 N N . VAL A 1 182 ? -4.525 -5.259 -16.533 1.00 96.62 182 VAL A N 1
ATOM 1354 C CA . VAL A 1 182 ? -3.151 -4.773 -16.361 1.00 96.62 182 VAL A CA 1
ATOM 1355 C C . VAL A 1 182 ? -2.622 -4.277 -17.702 1.00 96.62 182 VAL A C 1
ATOM 1357 O O . VAL A 1 182 ? -2.496 -5.047 -18.654 1.00 96.62 182 VAL A O 1
ATOM 1360 N N . GLU A 1 183 ? -2.261 -3.001 -17.763 1.00 96.12 183 GLU A N 1
ATOM 1361 C CA . GLU A 1 183 ? -1.655 -2.351 -18.925 1.00 96.12 183 GLU A CA 1
ATOM 1362 C C . GLU A 1 183 ? -0.234 -1.912 -18.552 1.00 96.12 183 GLU A C 1
ATOM 1364 O O . GLU A 1 183 ? -0.045 -1.143 -17.612 1.00 96.12 183 GLU A O 1
ATOM 1369 N N . ARG A 1 184 ? 0.784 -2.420 -19.258 1.00 94.88 184 ARG A N 1
ATOM 1370 C CA . ARG A 1 184 ? 2.200 -2.132 -18.969 1.00 94.88 184 ARG A CA 1
ATOM 1371 C C . ARG A 1 184 ? 2.859 -1.459 -20.163 1.00 94.88 184 ARG A C 1
ATOM 1373 O O . ARG A 1 184 ? 2.759 -1.958 -21.281 1.00 94.88 184 ARG A O 1
ATOM 1380 N N . GLY A 1 185 ? 3.575 -0.377 -19.899 1.00 93.00 185 GLY A N 1
ATOM 1381 C CA . GLY A 1 185 ? 4.450 0.326 -20.828 1.00 93.00 185 GLY A CA 1
ATOM 1382 C C . GLY A 1 185 ? 5.821 0.590 -20.203 1.00 93.00 185 GLY A C 1
ATOM 1383 O O . GLY A 1 185 ? 6.093 0.182 -19.076 1.00 93.00 185 GLY A O 1
ATOM 1384 N N . ALA A 1 186 ? 6.695 1.278 -20.940 1.00 93.25 186 ALA A N 1
ATOM 1385 C CA . ALA A 1 186 ? 8.063 1.558 -20.492 1.00 93.25 186 ALA A CA 1
ATOM 1386 C C . ALA A 1 186 ? 8.129 2.504 -19.274 1.00 93.25 186 ALA A C 1
ATOM 1388 O O . ALA A 1 186 ? 8.991 2.340 -18.413 1.00 93.25 186 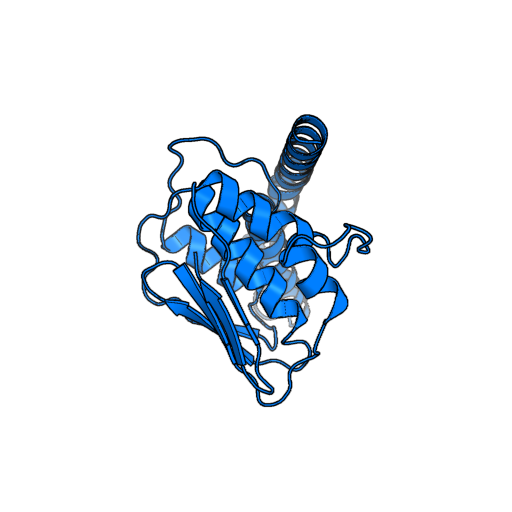ALA A O 1
ATOM 1389 N N . GLU A 1 187 ? 7.198 3.459 -19.195 1.00 96.62 187 GLU A N 1
ATOM 1390 C CA . GLU A 1 187 ? 7.169 4.528 -18.181 1.00 96.62 187 GLU A CA 1
ATOM 1391 C C . GLU A 1 187 ? 5.849 4.574 -17.398 1.00 96.62 187 GLU A C 1
ATOM 1393 O O . GLU A 1 187 ? 5.615 5.474 -16.591 1.00 96.62 187 GLU A O 1
ATOM 1398 N N . ARG A 1 188 ? 4.959 3.604 -17.640 1.00 97.44 188 ARG A N 1
ATOM 1399 C CA . ARG A 1 188 ? 3.609 3.582 -17.075 1.00 97.44 188 ARG A CA 1
ATOM 1400 C C . ARG A 1 188 ? 3.125 2.159 -16.842 1.00 97.44 188 ARG A C 1
ATOM 1402 O O . ARG A 1 188 ? 3.237 1.317 -17.732 1.00 97.44 188 ARG A O 1
ATOM 1409 N N . VAL A 1 189 ? 2.514 1.911 -15.688 1.00 98.12 189 VAL A N 1
ATOM 1410 C CA . VAL A 1 189 ? 1.734 0.693 -15.424 1.00 98.12 189 VAL A CA 1
ATOM 1411 C C . VAL A 1 189 ? 0.369 1.097 -14.885 1.00 98.12 189 VAL A C 1
ATOM 1413 O O . VAL A 1 189 ? 0.295 1.871 -13.937 1.00 98.12 189 VAL A O 1
ATOM 1416 N N . ALA A 1 190 ? -0.710 0.592 -15.477 1.00 97.94 190 ALA A N 1
ATOM 1417 C CA . ALA A 1 190 ? -2.076 0.877 -15.052 1.00 97.94 190 ALA A CA 1
ATOM 1418 C C . ALA A 1 190 ? -2.832 -0.403 -14.700 1.00 97.94 190 ALA A C 1
ATOM 1420 O O . ALA A 1 190 ? -2.751 -1.408 -15.410 1.00 97.94 190 ALA A O 1
ATOM 1421 N N . LEU A 1 191 ? -3.578 -0.333 -13.602 1.00 98.31 191 LEU A N 1
ATOM 1422 C CA . LEU A 1 191 ? -4.422 -1.392 -13.066 1.00 98.31 191 LEU A CA 1
ATOM 1423 C C . LEU A 1 191 ? -5.862 -0.891 -13.028 1.00 98.31 191 LEU A C 1
ATOM 1425 O O . LEU A 1 191 ? -6.094 0.209 -12.533 1.00 98.31 191 LEU A O 1
ATOM 1429 N N . ARG A 1 192 ? -6.818 -1.674 -13.534 1.00 97.75 192 ARG A N 1
ATOM 1430 C CA . ARG A 1 192 ? -8.256 -1.339 -13.514 1.00 97.75 192 ARG A CA 1
ATOM 1431 C C . ARG A 1 192 ? -9.066 -2.527 -13.008 1.00 97.75 192 ARG A C 1
ATOM 1433 O O . ARG A 1 192 ? -8.700 -3.668 -13.307 1.00 97.75 192 ARG A O 1
ATOM 1440 N N . PHE A 1 193 ? -10.130 -2.264 -12.245 1.00 95.88 193 PHE A N 1
ATOM 1441 C CA . PHE A 1 193 ? -11.066 -3.290 -11.779 1.00 95.88 193 PHE A CA 1
ATOM 1442 C C . PHE A 1 193 ? -12.421 -2.742 -11.336 1.00 95.88 193 PHE A C 1
ATOM 1444 O O . PHE A 1 193 ? -12.488 -1.722 -10.623 1.00 95.88 193 PHE A O 1
#

Mean predicted aligned error: 4.34 Å

Secondary structure (DSSP, 8-state):
-HHHHHHHHHHHHHHHHHHHHHHHHHHHHHHHHIIIIITT-HHHHHHHH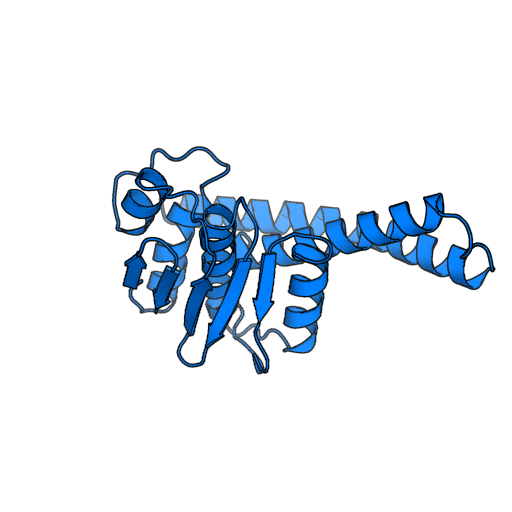HHHHHHHHHHHHHHHHS---TT-EE-HHHHHHHHHHHHTTSSEEEE-S---SEEHHHHHHHHHHHHHHHHHTTT-EEEEEETTTEEEEE-SS----HHHHHHHTT------GGGHHHHHHHHHHHHTT---EEEE-SSEEEEE-

pLDDT: mean 92.25, std 6.61, range [60.88, 98.44]

Solvent-accessible surface area (backbone atoms only — not comparable to full-atom values): 10139 Å² total; per-residue (Å²): 106,75,66,57,51,52,51,51,12,50,52,40,34,49,54,33,56,68,48,48,58,64,53,46,52,51,44,54,51,48,54,52,41,38,7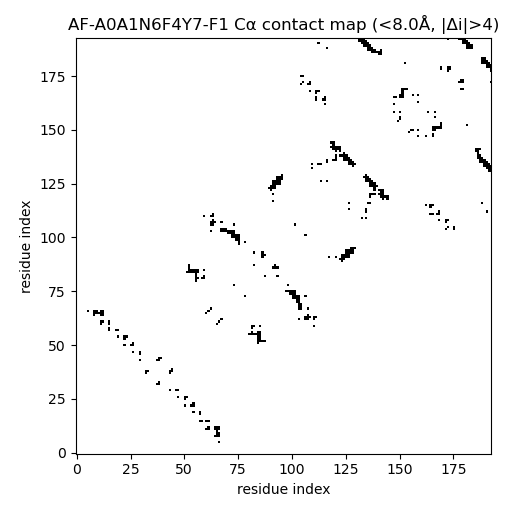6,72,68,58,62,84,40,72,66,54,50,53,50,49,51,49,41,43,33,52,53,9,40,41,51,44,45,33,46,45,51,15,67,61,59,85,91,41,71,40,48,42,64,60,51,50,54,23,49,47,19,52,37,52,97,55,64,46,46,77,48,58,94,74,69,50,75,34,45,37,53,58,48,18,27,52,44,21,47,51,57,46,44,50,61,29,32,74,79,20,34,42,33,39,56,42,88,76,54,33,40,34,32,42,26,98,48,52,64,69,63,60,71,51,51,42,25,38,73,71,42,82,87,78,70,56,80,96,48,44,45,28,62,45,27,41,52,42,29,43,74,72,78,37,61,70,44,81,48,80,59,75,41,39,40,37,36,37,77